Protein AF-A0A9W5XMT9-F1 (afdb_monomer_lite)

Sequence (245 aa):
MTTAVAGFADLIAHALSAGRTARIPVTGSSMWPAIDPGSVVTVEPAAWPQIRPGDVVAYRHQDTVIVHRVIERRDDHLITAGDNKPLFDPPVAAAALLGRVTGVPDPVAPPASTSAAAAEATVWVVGDRAAVAPPGVRLRQIAPAELAAALRSVTGTIAGVSAAAVRPLTALRSAPPGPLTVVIGIRFGRSGASRTGYDPGGLPVLPPDAVHLHVRAGDPLSDVGPDDAVRAVAETLGHSEGTVR

Foldseek 3Di:
DDDPDQAPLNVLLVQQVVQHKDKAAAQDCLQPPQDDHRDIWIFGRDQPVRDDQQWWFWFDQPRDTDTFGFHDDDPFFTWTGHLNDQFIFATHGNVRTRGTTPDGDGRDDDPPQPDPAADAEEEEEEDDDDADAQPPHHYDYDYLVCVLVVLVVDDAFEEEEDLGGPAALLCVNNGDHDYYYYYYDAAEDDDDDPSRPQDPDDRDYDHPVSGPHYHYDDHRSDDDDRNVVNVVNCVSNVVDPDDDD

pLDDT: mean 84.13, std 16.64, range [31.11, 98.38]

Structure (mmCIF, N/CA/C/O backbone):
data_AF-A0A9W5XMT9-F1
#
_entry.id   AF-A0A9W5XMT9-F1
#
loop_
_atom_site.group_PDB
_atom_site.id
_atom_site.type_symbol
_atom_site.label_atom_id
_atom_site.label_alt_id
_atom_site.label_comp_id
_atom_site.label_asym_id
_atom_site.label_entity_id
_atom_site.label_seq_id
_atom_site.pdbx_PDB_ins_code
_atom_site.Cartn_x
_atom_site.Cartn_y
_atom_site.Cartn_z
_atom_site.occupancy
_atom_site.B_iso_or_equiv
_atom_site.auth_seq_id
_atom_site.auth_comp_id
_atom_site.auth_asym_id
_atom_site.auth_atom_id
_atom_site.pdbx_PDB_model_num
ATOM 1 N N . MET A 1 1 ? -10.502 -30.158 27.258 1.00 40.31 1 MET A N 1
ATOM 2 C CA . MET A 1 1 ? -10.788 -28.935 26.481 1.00 40.31 1 MET A CA 1
ATOM 3 C C . MET A 1 1 ? -9.717 -27.921 26.825 1.00 40.31 1 MET A C 1
ATOM 5 O O . MET A 1 1 ? -9.675 -27.474 27.962 1.00 40.31 1 MET A O 1
ATOM 9 N N . THR A 1 2 ? -8.795 -27.653 25.906 1.00 37.12 2 THR A N 1
ATOM 10 C CA . THR A 1 2 ? -7.707 -26.690 26.116 1.00 37.12 2 THR A CA 1
ATOM 11 C C . THR A 1 2 ? -8.263 -25.299 25.849 1.00 37.12 2 THR A C 1
ATOM 13 O O . THR A 1 2 ? -8.566 -24.969 24.706 1.00 37.12 2 THR A O 1
ATOM 16 N N . THR A 1 3 ? -8.469 -24.503 26.893 1.00 44.69 3 THR A N 1
ATOM 17 C CA . THR A 1 3 ? -8.860 -23.100 26.748 1.00 44.69 3 THR A CA 1
ATOM 18 C C . THR A 1 3 ? -7.672 -22.357 26.144 1.00 44.69 3 THR A C 1
ATOM 20 O O . THR A 1 3 ? -6.634 -22.229 26.793 1.00 44.69 3 THR A O 1
ATOM 23 N N . ALA A 1 4 ? -7.777 -21.929 24.886 1.00 56.72 4 ALA A N 1
ATOM 24 C CA . ALA A 1 4 ? -6.775 -21.052 24.295 1.00 56.72 4 ALA A CA 1
ATOM 25 C C . ALA A 1 4 ? -6.711 -19.758 25.122 1.00 56.72 4 ALA A C 1
ATOM 27 O O . ALA A 1 4 ? -7.746 -19.172 25.446 1.00 56.72 4 ALA A O 1
ATOM 28 N N . VAL A 1 5 ? -5.505 -19.331 25.498 1.00 57.47 5 VAL A N 1
ATOM 29 C CA . VAL A 1 5 ? -5.307 -18.019 26.122 1.00 57.47 5 VAL A CA 1
ATOM 30 C C . VAL A 1 5 ? -5.629 -16.972 25.058 1.00 57.47 5 VAL A C 1
ATOM 32 O O . VAL A 1 5 ? -4.988 -16.959 24.010 1.00 57.47 5 VAL A O 1
ATOM 35 N N . ALA A 1 6 ? -6.642 -16.138 25.303 1.00 72.75 6 ALA A N 1
ATOM 36 C CA . ALA A 1 6 ? -7.057 -15.098 24.366 1.00 72.75 6 ALA A CA 1
ATOM 37 C C . ALA A 1 6 ? -5.895 -14.130 24.092 1.00 72.75 6 ALA A C 1
ATOM 39 O O . ALA A 1 6 ? -5.298 -13.584 25.025 1.00 72.75 6 ALA A O 1
ATOM 40 N N . GLY A 1 7 ? -5.567 -13.935 22.814 1.00 88.81 7 GLY A N 1
ATOM 41 C CA . GLY A 1 7 ? -4.514 -13.020 22.391 1.00 88.81 7 GLY A CA 1
ATOM 42 C C . GLY A 1 7 ? -4.961 -11.558 22.443 1.00 88.81 7 GLY A C 1
ATOM 43 O O . GLY A 1 7 ? -6.140 -11.244 22.613 1.00 88.81 7 GLY A O 1
ATOM 44 N N . PHE A 1 8 ? -4.019 -10.635 22.233 1.00 90.06 8 PHE A N 1
ATOM 45 C CA . PHE A 1 8 ? -4.316 -9.199 22.177 1.00 90.06 8 PHE A CA 1
ATOM 46 C C . PHE A 1 8 ? -5.432 -8.876 21.167 1.00 90.06 8 PHE A C 1
ATOM 48 O O . PHE A 1 8 ? -6.377 -8.166 21.500 1.00 90.06 8 PHE A O 1
ATOM 55 N N . ALA A 1 9 ? -5.375 -9.450 19.960 1.00 91.81 9 ALA A N 1
ATOM 56 C CA . ALA A 1 9 ? -6.404 -9.251 18.941 1.00 91.81 9 ALA A CA 1
ATOM 57 C C . ALA A 1 9 ? -7.794 -9.755 19.379 1.00 91.81 9 ALA A C 1
ATOM 59 O O . ALA A 1 9 ? -8.793 -9.102 19.080 1.00 91.81 9 ALA A O 1
ATOM 60 N N . ASP A 1 10 ? -7.867 -10.866 20.123 1.00 93.69 10 ASP A N 1
ATOM 61 C CA . ASP A 1 10 ? -9.134 -11.407 20.632 1.00 93.69 10 ASP A CA 1
ATOM 62 C C . ASP A 1 10 ? -9.751 -10.481 21.687 1.00 93.69 10 ASP A C 1
ATOM 64 O O . ASP A 1 10 ? -10.959 -10.245 21.675 1.00 93.69 10 ASP A O 1
ATOM 68 N N . LEU A 1 11 ? -8.923 -9.901 22.562 1.00 93.81 11 LEU A N 1
ATOM 69 C CA . LEU A 1 11 ? -9.369 -8.924 23.556 1.00 93.81 11 LEU A CA 1
ATOM 70 C C . LEU A 1 11 ? -9.967 -7.677 22.891 1.00 93.81 11 LEU A C 1
ATOM 72 O O . LEU A 1 11 ? -11.043 -7.219 23.282 1.00 93.81 11 LEU A O 1
ATOM 76 N N . ILE A 1 12 ? -9.284 -7.143 21.875 1.00 95.31 12 ILE A N 1
ATOM 77 C CA . ILE A 1 12 ? -9.748 -5.976 21.116 1.00 95.31 12 ILE A CA 1
ATOM 78 C C . ILE A 1 12 ? -11.061 -6.289 20.393 1.00 95.31 12 ILE A C 1
ATOM 80 O O . ILE A 1 12 ? -12.024 -5.531 20.519 1.00 95.31 12 ILE A O 1
ATOM 84 N N . ALA A 1 13 ? -11.128 -7.425 19.695 1.00 94.62 13 ALA A N 1
ATOM 85 C CA . ALA A 1 13 ? -12.339 -7.864 19.009 1.00 94.62 13 ALA A CA 1
ATOM 86 C C . ALA A 1 13 ? -13.517 -8.020 19.982 1.00 94.62 13 ALA A C 1
ATOM 88 O O . ALA A 1 13 ? -14.611 -7.522 19.719 1.00 94.62 13 ALA A O 1
ATOM 89 N N . HIS A 1 14 ? -13.288 -8.639 21.144 1.00 94.88 14 HIS A N 1
ATOM 90 C CA . HIS A 1 14 ? -14.320 -8.804 22.161 1.00 94.88 14 HIS A CA 1
ATOM 91 C C . HIS A 1 14 ? -14.819 -7.455 22.700 1.00 94.88 14 HIS A C 1
ATOM 93 O O . HIS A 1 14 ? -16.027 -7.249 22.811 1.00 94.88 14 HIS A O 1
ATOM 99 N N . ALA A 1 15 ? -13.919 -6.514 23.006 1.00 95.50 15 ALA A N 1
ATOM 100 C CA . ALA A 1 15 ? -14.301 -5.182 23.471 1.00 95.50 15 ALA A CA 1
ATOM 101 C C . ALA A 1 15 ? -15.187 -4.446 22.452 1.00 95.50 15 ALA A C 1
ATOM 103 O O . ALA A 1 15 ? -16.269 -3.983 22.817 1.00 95.50 15 ALA A O 1
ATOM 104 N N . LEU A 1 16 ? -14.766 -4.413 21.186 1.00 96.62 16 LEU A N 1
ATOM 105 C CA . LEU A 1 16 ? -15.470 -3.704 20.116 1.00 96.62 16 LEU A CA 1
ATOM 106 C C . LEU A 1 16 ? -16.810 -4.366 19.767 1.00 96.62 16 LEU A C 1
ATOM 108 O O . LEU A 1 16 ? -17.814 -3.671 19.619 1.00 96.62 16 LEU A O 1
ATOM 112 N N . SER A 1 17 ? -16.871 -5.703 19.738 1.00 94.69 17 SER A N 1
ATOM 113 C CA . SER A 1 17 ? -18.128 -6.439 19.505 1.00 94.69 17 SER A CA 1
ATOM 114 C C . SER A 1 17 ? -19.188 -6.187 20.584 1.00 94.69 17 SER A C 1
ATOM 116 O O . SER A 1 17 ? -20.382 -6.257 20.312 1.00 94.69 17 SER A O 1
ATOM 118 N N . ALA A 1 18 ? -18.760 -5.838 21.799 1.00 95.62 18 ALA A N 1
ATOM 119 C CA . ALA A 1 18 ? -19.638 -5.480 22.905 1.00 95.62 18 ALA A CA 1
ATOM 120 C C . ALA A 1 18 ? -19.985 -3.979 22.947 1.00 95.62 18 ALA A C 1
ATOM 122 O O . ALA A 1 18 ? -20.457 -3.489 23.974 1.00 95.62 18 ALA A O 1
ATOM 123 N N . GLY A 1 19 ? -19.712 -3.232 21.872 1.00 95.31 19 GLY A N 1
ATOM 124 C CA . GLY A 1 19 ? -20.032 -1.808 21.772 1.00 95.31 19 GLY A CA 1
ATOM 125 C C . GLY A 1 19 ? -19.087 -0.888 22.551 1.00 95.31 19 GLY A C 1
ATOM 126 O O . GLY A 1 19 ? -19.405 0.284 22.737 1.00 95.31 19 GLY A O 1
ATOM 127 N N . ARG A 1 20 ? -17.940 -1.391 23.031 1.00 97.12 20 ARG A N 1
ATOM 128 C CA . ARG A 1 20 ? -16.967 -0.596 23.795 1.00 97.12 20 ARG A CA 1
ATOM 129 C C . ARG A 1 20 ? -15.859 -0.068 22.895 1.00 97.12 20 ARG A C 1
ATOM 131 O O . ARG A 1 20 ? -15.455 -0.725 21.944 1.00 97.12 20 ARG A O 1
ATOM 138 N N . THR A 1 21 ? -15.311 1.082 23.260 1.00 97.00 21 THR A N 1
ATOM 139 C CA . THR A 1 21 ? -14.114 1.654 22.639 1.00 97.00 21 THR A CA 1
ATOM 140 C C . THR A 1 21 ? -12.851 0.926 23.107 1.00 97.00 21 THR A C 1
ATOM 142 O O . THR A 1 21 ? -12.735 0.559 24.279 1.00 97.00 21 THR A O 1
ATOM 145 N N . ALA A 1 22 ? -11.879 0.758 22.211 1.00 97.19 22 ALA A N 1
ATOM 146 C CA . ALA A 1 22 ? -10.571 0.187 22.520 1.00 97.19 22 ALA A CA 1
ATOM 147 C C . ALA A 1 22 ? -9.444 1.211 22.318 1.00 97.19 22 ALA A C 1
ATOM 149 O O . ALA A 1 22 ? -9.492 2.030 21.404 1.00 97.19 22 ALA A O 1
ATOM 150 N N . ARG A 1 23 ? -8.405 1.148 23.158 1.00 96.88 23 ARG A N 1
ATOM 151 C CA . ARG A 1 23 ? -7.173 1.937 23.007 1.00 96.88 23 ARG A CA 1
ATOM 152 C C . ARG A 1 23 ? -6.033 1.008 22.622 1.00 96.88 23 ARG A C 1
ATOM 154 O O . ARG A 1 23 ? -5.744 0.069 23.360 1.00 96.88 23 ARG A O 1
ATOM 161 N N . ILE A 1 24 ? -5.407 1.258 21.476 1.00 95.44 24 ILE A N 1
ATOM 162 C CA . ILE A 1 24 ? -4.417 0.352 20.882 1.00 95.44 24 ILE A CA 1
ATOM 163 C C . ILE A 1 24 ? -3.074 1.079 20.758 1.00 95.44 24 ILE A C 1
ATOM 165 O O . ILE A 1 24 ? -3.032 2.141 20.134 1.00 95.44 24 ILE A O 1
ATOM 169 N N . PRO A 1 25 ? -1.979 0.547 21.334 1.00 95.06 25 PRO A N 1
ATOM 170 C CA . PRO A 1 25 ? -0.649 1.102 21.123 1.00 95.06 25 PRO A CA 1
ATOM 171 C C . PRO A 1 25 ? -0.172 0.823 19.694 1.00 95.06 25 PRO A C 1
ATOM 173 O O . PRO A 1 25 ? -0.265 -0.301 19.197 1.00 95.06 25 PRO A O 1
ATOM 176 N N . VAL A 1 26 ? 0.369 1.846 19.042 1.00 94.69 26 VAL A N 1
ATOM 177 C CA . VAL A 1 26 ? 0.915 1.763 17.687 1.00 94.69 26 VAL A CA 1
ATOM 178 C C . VAL A 1 26 ? 2.397 1.422 17.766 1.00 94.69 26 VAL A C 1
ATOM 180 O O . VAL A 1 26 ? 3.192 2.175 18.321 1.00 94.69 26 VAL A O 1
ATOM 183 N N . THR A 1 27 ? 2.786 0.287 17.191 1.00 91.06 27 THR A N 1
ATOM 184 C CA . THR A 1 27 ? 4.174 -0.208 17.238 1.00 91.06 27 THR A CA 1
ATOM 185 C C . THR A 1 27 ? 4.956 0.027 15.945 1.00 91.06 27 THR A C 1
ATOM 187 O O . THR A 1 27 ? 6.181 -0.068 15.944 1.00 91.06 27 THR A O 1
ATOM 190 N N . GLY A 1 28 ? 4.270 0.327 14.840 1.00 90.50 28 GLY A N 1
ATOM 191 C CA . GLY A 1 28 ? 4.869 0.509 13.518 1.00 90.50 28 GLY A CA 1
ATOM 192 C C . GLY A 1 28 ? 4.800 1.946 13.005 1.00 90.50 28 GLY A C 1
ATOM 193 O O . GLY A 1 28 ? 4.128 2.800 13.571 1.00 90.50 28 GLY A O 1
ATOM 194 N N . SER A 1 29 ? 5.467 2.188 11.877 1.00 93.19 29 SER A N 1
ATOM 195 C CA . SER A 1 29 ? 5.466 3.467 11.150 1.00 93.19 29 SER A CA 1
ATOM 196 C C . SER A 1 29 ? 4.653 3.430 9.854 1.00 93.19 29 SER A C 1
ATOM 198 O O . SER A 1 29 ? 4.829 4.282 8.985 1.00 93.19 29 SER A O 1
ATOM 200 N N . SER A 1 30 ? 3.781 2.431 9.684 1.00 93.00 30 SER A N 1
ATOM 201 C CA . SER A 1 30 ? 3.009 2.258 8.448 1.00 93.00 30 SER A CA 1
ATOM 202 C C . SER A 1 30 ? 1.990 3.366 8.213 1.00 93.00 30 SER A C 1
ATOM 204 O O . SER A 1 30 ? 1.714 3.665 7.061 1.00 93.00 30 SER A O 1
ATOM 206 N N . MET A 1 31 ? 1.467 3.973 9.278 1.00 94.94 31 MET A N 1
ATOM 207 C CA . MET A 1 31 ? 0.528 5.097 9.219 1.00 94.94 31 MET A CA 1
ATOM 208 C C . MET A 1 31 ? 1.197 6.463 9.385 1.00 94.94 31 MET A C 1
ATOM 210 O O . MET A 1 31 ? 0.507 7.475 9.437 1.00 94.94 31 MET A O 1
ATOM 214 N N . TRP A 1 32 ? 2.526 6.522 9.462 1.00 92.81 32 TRP A N 1
ATOM 215 C CA . TRP A 1 32 ? 3.226 7.804 9.457 1.00 92.81 32 TRP A CA 1
ATOM 216 C C . TRP A 1 32 ? 3.024 8.496 8.089 1.00 92.81 32 TRP A C 1
ATOM 218 O O . TRP A 1 32 ? 3.058 7.809 7.071 1.00 92.81 32 TRP A O 1
ATOM 228 N N . PRO A 1 33 ? 2.813 9.822 8.004 1.00 92.19 33 PRO A N 1
ATOM 229 C CA . PRO A 1 33 ? 2.832 10.815 9.080 1.00 92.19 33 PRO A CA 1
ATOM 230 C C . PRO A 1 33 ? 1.486 11.034 9.791 1.00 92.19 33 PRO A C 1
ATOM 232 O O . PRO A 1 33 ? 1.426 11.847 10.703 1.00 92.19 33 PRO A O 1
ATOM 235 N N . ALA A 1 34 ? 0.403 10.359 9.396 1.00 93.69 34 ALA A N 1
ATOM 236 C CA . ALA A 1 34 ? -0.915 10.588 9.997 1.00 93.69 34 ALA A CA 1
ATOM 237 C C . ALA A 1 34 ? -1.027 10.070 11.440 1.00 93.69 34 ALA A C 1
ATOM 239 O O . ALA A 1 34 ? -1.825 10.588 12.219 1.00 93.69 34 ALA A O 1
ATOM 240 N N . ILE A 1 35 ? -0.251 9.040 11.791 1.00 94.88 35 ILE A N 1
ATOM 241 C CA . ILE A 1 35 ? -0.183 8.465 13.137 1.00 94.88 35 ILE A CA 1
ATOM 242 C C . ILE A 1 35 ? 1.281 8.219 13.504 1.00 94.88 35 ILE A C 1
ATOM 244 O O . ILE A 1 35 ? 1.996 7.496 12.802 1.00 94.88 35 ILE A O 1
ATOM 248 N N . A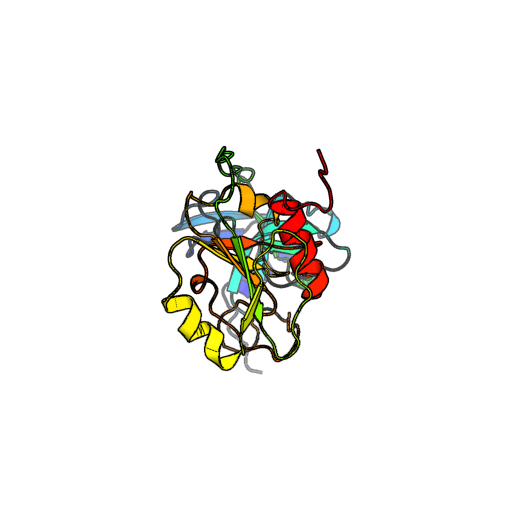SP A 1 36 ? 1.709 8.785 14.631 1.00 94.50 36 ASP A N 1
ATOM 249 C CA . ASP A 1 36 ? 3.082 8.655 15.110 1.00 94.50 36 ASP A CA 1
ATOM 250 C C . ASP A 1 36 ? 3.367 7.262 15.700 1.00 94.50 36 ASP A C 1
ATOM 252 O O . ASP A 1 36 ? 2.553 6.733 16.472 1.00 94.50 36 ASP A O 1
ATOM 256 N N . PRO A 1 37 ? 4.536 6.661 15.408 1.00 94.31 37 PRO A N 1
ATOM 257 C CA . PRO A 1 37 ? 4.996 5.460 16.099 1.00 94.31 37 PRO A CA 1
ATOM 258 C C . PRO A 1 37 ? 5.062 5.672 17.619 1.00 94.31 37 PRO A C 1
ATOM 260 O O . PRO A 1 37 ? 5.555 6.694 18.088 1.00 94.31 37 PRO A O 1
ATOM 263 N N . GLY A 1 38 ? 4.592 4.698 18.401 1.00 93.94 38 GLY A N 1
ATOM 264 C CA . GLY A 1 38 ? 4.553 4.776 19.866 1.00 93.94 38 GLY A CA 1
ATOM 265 C C . GLY A 1 38 ? 3.339 5.517 20.438 1.00 93.94 38 GLY A C 1
ATOM 266 O O . GLY A 1 38 ? 3.156 5.527 21.656 1.00 93.94 38 GLY A O 1
ATOM 267 N N . SER A 1 39 ? 2.488 6.102 19.591 1.00 95.50 39 SER A N 1
ATOM 268 C CA . SER A 1 39 ? 1.219 6.698 20.019 1.00 95.50 39 SER A CA 1
ATOM 269 C C . SER A 1 39 ? 0.175 5.637 20.401 1.00 95.50 39 SER A C 1
ATOM 271 O O . SER A 1 39 ? 0.365 4.431 20.221 1.00 95.50 39 SER A O 1
ATOM 273 N N . VAL A 1 40 ? -0.955 6.090 20.948 1.00 97.25 40 VAL A N 1
ATOM 274 C CA . VAL A 1 40 ? -2.117 5.246 21.248 1.00 97.25 40 VAL A CA 1
ATOM 275 C C . VAL A 1 40 ? -3.307 5.767 20.464 1.00 97.25 40 VAL A C 1
ATOM 277 O O . VAL A 1 40 ? -3.694 6.923 20.626 1.00 97.25 40 VAL A O 1
ATOM 280 N N . VAL A 1 41 ? -3.915 4.899 19.662 1.00 97.75 41 VAL A N 1
ATOM 281 C CA . VAL A 1 41 ? -5.106 5.230 18.879 1.00 97.75 41 VAL A CA 1
ATOM 282 C C . VAL A 1 41 ? -6.374 4.765 19.583 1.00 97.75 41 VAL A C 1
ATOM 284 O O . VAL A 1 41 ? -6.363 3.775 20.320 1.00 97.75 41 VAL A O 1
ATOM 287 N N . THR A 1 42 ? -7.471 5.476 19.341 1.00 98.31 42 THR A N 1
ATOM 288 C CA . THR A 1 42 ? -8.802 5.129 19.849 1.00 98.31 42 THR A CA 1
ATOM 289 C C . THR A 1 42 ? -9.609 4.491 18.728 1.00 98.31 42 THR A C 1
ATOM 291 O O . THR A 1 42 ? -9.745 5.078 17.658 1.00 98.31 42 THR A O 1
ATOM 294 N N . VAL A 1 43 ? -10.129 3.290 18.970 1.00 98.38 43 VAL A N 1
ATOM 295 C CA . VAL A 1 43 ? -10.942 2.528 18.020 1.00 98.38 43 VAL A CA 1
ATOM 296 C C . VAL A 1 43 ? -12.361 2.425 18.548 1.00 98.38 43 VAL A C 1
ATOM 298 O O . VAL A 1 43 ? -12.579 1.944 19.661 1.00 98.38 43 VAL A O 1
ATOM 301 N N . GLU A 1 44 ? -13.318 2.850 17.738 1.00 97.94 44 GLU A N 1
ATOM 302 C CA . GLU A 1 44 ? -14.744 2.754 18.022 1.00 97.94 44 GLU A CA 1
ATOM 303 C C . GLU A 1 44 ? -15.391 1.649 17.177 1.00 97.94 44 GLU A C 1
ATOM 305 O O . GLU A 1 44 ? -14.994 1.442 16.022 1.00 97.94 44 GLU A O 1
ATOM 310 N N . PRO A 1 45 ? -16.401 0.940 17.714 1.00 97.00 45 PRO A N 1
ATOM 311 C CA . PRO A 1 45 ? -17.217 0.036 16.918 1.00 97.00 45 PRO A CA 1
ATOM 312 C C . PRO A 1 45 ? -17.838 0.787 15.736 1.00 97.00 45 PRO A C 1
ATOM 314 O O . PRO A 1 45 ? -18.398 1.870 15.900 1.00 97.00 45 PRO A O 1
ATOM 317 N N . ALA A 1 46 ? -17.760 0.206 14.543 1.00 95.31 46 ALA A N 1
ATOM 318 C CA . ALA A 1 46 ? -18.334 0.786 13.336 1.00 95.31 46 ALA A CA 1
ATOM 319 C C . ALA A 1 46 ? -19.005 -0.309 12.511 1.00 95.31 46 ALA A C 1
ATOM 321 O O . ALA A 1 46 ? -18.415 -1.362 12.264 1.00 95.31 46 ALA A O 1
ATOM 322 N N . ALA A 1 47 ? -20.242 -0.067 12.078 1.00 93.31 47 ALA A N 1
ATOM 323 C CA . ALA A 1 47 ? -20.937 -1.015 11.223 1.00 93.31 47 ALA A CA 1
ATOM 324 C C . ALA A 1 47 ? -20.318 -1.005 9.822 1.00 93.31 47 ALA A C 1
ATOM 326 O O . ALA A 1 47 ? -19.972 0.059 9.301 1.00 93.31 47 ALA A O 1
ATOM 327 N N . TRP A 1 48 ? -20.257 -2.174 9.172 1.00 94.88 48 TRP A N 1
ATOM 328 C CA . TRP A 1 48 ? -19.708 -2.300 7.819 1.00 94.88 48 TRP A CA 1
ATOM 329 C C . TRP A 1 48 ? -20.223 -1.215 6.867 1.00 94.88 48 TRP A C 1
ATOM 331 O O . TRP A 1 48 ? -19.382 -0.551 6.276 1.00 94.88 48 TRP A O 1
ATOM 341 N N . PRO A 1 49 ? -21.537 -0.924 6.746 1.00 95.00 49 PRO A N 1
ATOM 342 C CA . PRO A 1 49 ? -22.043 0.066 5.792 1.00 95.00 49 PRO A CA 1
ATOM 343 C C . PRO A 1 49 ? -21.634 1.511 6.077 1.00 95.00 49 PRO A C 1
ATOM 345 O O . PRO A 1 49 ? -21.852 2.359 5.216 1.00 95.00 49 PRO A O 1
ATOM 348 N N . GLN A 1 50 ? -21.087 1.811 7.258 1.00 94.56 50 GLN A N 1
ATOM 349 C CA . GLN A 1 50 ? -20.669 3.156 7.657 1.00 94.56 50 GLN A CA 1
ATOM 350 C C . GLN A 1 50 ? -19.229 3.472 7.249 1.00 94.56 50 GLN A C 1
ATOM 352 O O . GLN A 1 50 ? -18.886 4.646 7.186 1.00 94.56 50 GLN A O 1
ATOM 357 N N . ILE A 1 51 ? -18.414 2.457 6.942 1.00 96.88 51 ILE A N 1
ATOM 358 C CA . ILE A 1 51 ? -17.024 2.654 6.521 1.00 96.88 51 ILE A CA 1
ATOM 359 C C . ILE A 1 51 ? -16.966 3.293 5.129 1.00 96.88 51 ILE A C 1
ATOM 361 O O . ILE A 1 51 ? -17.665 2.858 4.198 1.00 96.88 51 ILE A O 1
ATOM 365 N N . ARG A 1 52 ? -16.120 4.313 4.982 1.00 95.69 52 ARG A N 1
ATOM 366 C CA . ARG A 1 52 ? -15.921 5.099 3.759 1.00 95.69 52 ARG A CA 1
ATOM 367 C C . ARG A 1 52 ? -14.442 5.154 3.361 1.00 95.69 52 ARG A C 1
ATOM 369 O O . ARG A 1 52 ? -13.579 5.060 4.231 1.00 95.69 52 ARG A O 1
ATOM 376 N N . PRO A 1 53 ? -14.132 5.336 2.063 1.00 95.56 53 PRO A N 1
ATOM 377 C CA . PRO A 1 53 ? -12.798 5.761 1.646 1.00 95.56 53 PRO A CA 1
ATOM 378 C C . PRO A 1 53 ? -12.333 6.983 2.451 1.00 95.56 53 PRO A C 1
ATOM 380 O O . PRO A 1 53 ? -13.124 7.890 2.701 1.00 95.56 53 PRO A O 1
ATOM 383 N N . GLY A 1 54 ? -11.070 6.981 2.872 1.00 94.94 54 GLY A N 1
ATOM 384 C CA . GLY A 1 54 ? -10.479 7.986 3.758 1.00 94.94 54 GLY A CA 1
ATOM 385 C C . GLY A 1 54 ? -10.485 7.604 5.241 1.00 94.94 54 GLY A C 1
ATOM 386 O O . GLY A 1 54 ? -9.552 7.994 5.948 1.00 94.94 54 GLY A O 1
ATOM 387 N N . ASP A 1 55 ? -11.449 6.790 5.699 1.00 97.00 55 ASP A N 1
ATOM 388 C CA . ASP A 1 55 ? -11.484 6.298 7.083 1.00 97.00 55 ASP A CA 1
ATOM 389 C C . ASP A 1 55 ? -10.210 5.509 7.407 1.00 97.00 55 ASP A C 1
ATOM 391 O O . ASP A 1 55 ? -9.685 4.768 6.575 1.00 97.00 55 ASP A O 1
ATOM 395 N N . VAL A 1 56 ? -9.748 5.594 8.652 1.00 98.06 56 VAL A N 1
ATOM 396 C CA . VAL A 1 56 ? -8.733 4.676 9.178 1.00 98.06 56 VAL A CA 1
ATOM 397 C C . VAL A 1 56 ? -9.432 3.597 9.981 1.00 98.06 56 VAL A C 1
ATOM 399 O O . VAL A 1 56 ? -10.224 3.893 10.872 1.00 98.06 56 VAL A O 1
ATOM 402 N N . VAL A 1 57 ? -9.163 2.335 9.666 1.00 98.19 57 VAL A N 1
ATOM 403 C CA . VAL A 1 57 ? -9.828 1.184 10.285 1.00 98.19 57 VAL A CA 1
ATOM 404 C C . VAL A 1 57 ? -8.826 0.296 10.998 1.00 98.19 57 VAL A C 1
ATOM 406 O O . VAL A 1 57 ? -7.689 0.141 10.556 1.00 98.19 57 VAL A O 1
ATOM 409 N N . ALA A 1 58 ? -9.270 -0.304 12.100 1.00 98.00 58 ALA A N 1
ATOM 410 C CA . ALA A 1 58 ? -8.584 -1.413 12.735 1.00 98.00 58 ALA A CA 1
ATOM 411 C C . ALA A 1 58 ? -9.203 -2.720 12.230 1.00 98.00 58 ALA A C 1
ATOM 413 O O . ALA A 1 58 ? -10.418 -2.913 12.330 1.00 98.00 58 ALA A O 1
ATOM 414 N N . TYR A 1 59 ? -8.383 -3.627 11.712 1.00 97.12 59 TYR A N 1
ATOM 415 C CA . TYR A 1 59 ? -8.821 -4.950 11.281 1.00 97.12 59 TYR A CA 1
ATOM 416 C C . TYR A 1 59 ? -7.879 -6.041 11.781 1.00 97.12 59 TYR A C 1
ATOM 418 O O . TYR A 1 59 ? -6.698 -5.813 12.053 1.00 97.12 59 TYR A O 1
ATOM 426 N N . ARG A 1 60 ? -8.420 -7.248 11.931 1.00 94.38 60 ARG A N 1
ATOM 427 C CA . ARG A 1 60 ? -7.662 -8.426 12.333 1.00 94.38 60 ARG A CA 1
ATOM 428 C C . ARG A 1 60 ? -6.950 -9.023 11.130 1.00 94.38 60 ARG A C 1
ATOM 430 O O . ARG A 1 60 ? -7.567 -9.342 10.118 1.00 94.38 60 ARG A O 1
ATOM 437 N N . HIS A 1 61 ? -5.658 -9.265 11.291 1.00 90.06 61 HIS A N 1
ATOM 438 C CA . HIS A 1 61 ? -4.863 -10.077 10.385 1.00 90.06 61 HIS A CA 1
ATOM 439 C C . HIS A 1 61 ? -4.117 -11.128 11.202 1.00 90.06 61 HIS A C 1
ATOM 441 O O . HIS A 1 61 ? -3.174 -10.809 11.929 1.00 90.06 61 HIS A O 1
ATOM 447 N N . GLN A 1 62 ? -4.571 -12.383 11.124 1.00 87.06 62 GLN A N 1
ATOM 448 C CA . GLN A 1 62 ? -4.092 -13.465 11.996 1.00 87.06 62 GLN A CA 1
ATOM 449 C C . GLN A 1 62 ? -4.219 -13.053 13.482 1.00 87.06 62 GLN A C 1
ATOM 451 O O . GLN A 1 62 ? -5.312 -12.683 13.916 1.00 87.06 62 GLN A O 1
ATOM 456 N N . ASP A 1 63 ? -3.126 -13.061 14.246 1.00 86.81 63 ASP A N 1
ATOM 457 C CA . ASP A 1 63 ? -3.098 -12.668 15.665 1.00 86.81 63 ASP A CA 1
ATOM 458 C C . ASP A 1 63 ? -2.731 -11.193 15.885 1.00 86.81 63 ASP A C 1
ATOM 460 O O . ASP A 1 63 ? -2.521 -10.749 17.015 1.00 86.81 63 ASP A O 1
ATOM 464 N N . THR A 1 64 ? -2.652 -10.414 14.804 1.00 90.56 64 THR A N 1
ATOM 465 C CA . THR A 1 64 ? -2.282 -8.997 14.838 1.00 90.56 64 THR A CA 1
ATOM 466 C C . THR A 1 64 ? -3.468 -8.098 14.510 1.00 90.56 64 THR A C 1
ATOM 468 O O . THR A 1 64 ? -4.356 -8.462 13.737 1.00 90.56 64 THR A O 1
ATOM 471 N N . VAL A 1 65 ? -3.474 -6.905 15.103 1.00 95.25 65 VAL A N 1
ATOM 472 C CA . VAL A 1 65 ? -4.385 -5.823 14.722 1.00 95.25 65 VAL A CA 1
ATOM 473 C C . VAL A 1 65 ? -3.625 -4.858 13.827 1.00 95.25 65 VAL A C 1
ATOM 475 O O . VAL A 1 65 ? -2.592 -4.323 14.229 1.00 95.25 65 VAL A O 1
ATOM 478 N N . ILE A 1 66 ? -4.140 -4.645 12.621 1.00 96.88 66 ILE A N 1
ATOM 479 C CA . ILE A 1 66 ? -3.597 -3.698 11.653 1.00 96.88 66 ILE A CA 1
ATOM 480 C C . ILE A 1 66 ? -4.480 -2.458 11.646 1.00 96.88 66 ILE A C 1
ATOM 482 O O . ILE A 1 66 ? -5.704 -2.566 11.659 1.00 96.88 66 ILE A O 1
ATOM 486 N N . VAL A 1 67 ? -3.851 -1.286 11.637 1.00 97.56 67 VAL A N 1
ATOM 487 C CA . VAL A 1 67 ? -4.520 0.013 11.551 1.00 97.56 67 VAL A CA 1
ATOM 488 C C . VAL A 1 67 ? -4.069 0.670 10.266 1.00 97.56 67 VAL A C 1
ATOM 490 O O . VAL A 1 67 ? -2.925 1.106 10.218 1.00 97.56 67 VAL A O 1
ATOM 493 N N . HIS A 1 68 ? -4.930 0.728 9.253 1.00 97.56 68 HIS A N 1
ATOM 494 C CA . HIS A 1 68 ? -4.614 1.305 7.945 1.00 97.56 68 HIS A CA 1
ATOM 495 C C . HIS A 1 68 ? -5.798 2.084 7.367 1.00 97.56 68 HIS A C 1
ATOM 497 O O . HIS A 1 68 ? -6.938 1.953 7.822 1.00 97.56 68 HIS A O 1
ATOM 503 N N . ARG A 1 69 ? -5.518 2.926 6.371 1.00 97.25 69 ARG A N 1
ATOM 504 C CA . ARG A 1 69 ? -6.514 3.770 5.718 1.00 97.25 69 ARG A CA 1
ATOM 505 C C . ARG A 1 69 ? -7.260 3.006 4.639 1.00 97.25 69 ARG A C 1
ATOM 507 O O . ARG A 1 69 ? -6.653 2.277 3.861 1.00 97.25 69 ARG A O 1
ATOM 514 N N . VAL A 1 70 ? -8.569 3.208 4.570 1.00 97.19 70 VAL A N 1
ATOM 515 C CA . VAL A 1 70 ? -9.428 2.722 3.492 1.00 97.19 70 VAL A CA 1
ATOM 516 C C . VAL A 1 70 ? -9.184 3.571 2.255 1.00 97.19 70 VAL A C 1
ATOM 518 O O . VAL A 1 70 ? -9.428 4.775 2.255 1.00 97.19 70 VAL A O 1
ATOM 521 N N . ILE A 1 71 ? -8.714 2.932 1.194 1.00 95.12 71 ILE A N 1
ATOM 522 C CA . ILE A 1 71 ? -8.499 3.558 -0.111 1.00 95.12 71 ILE A CA 1
ATOM 523 C C . ILE A 1 71 ? -9.746 3.396 -0.971 1.00 95.12 71 ILE A C 1
ATOM 525 O O . ILE A 1 71 ? -10.203 4.346 -1.597 1.00 95.12 71 ILE A O 1
ATOM 529 N N . GLU A 1 72 ? -10.322 2.197 -0.959 1.00 94.75 72 GLU A N 1
ATOM 530 C CA . GLU A 1 72 ? -11.524 1.869 -1.711 1.00 94.75 72 GLU A CA 1
ATOM 531 C C . GLU A 1 72 ? -12.405 0.933 -0.886 1.00 94.75 72 GLU A C 1
ATOM 533 O O . GLU A 1 72 ? -11.923 0.098 -0.116 1.00 94.75 72 GLU A O 1
ATOM 538 N N . ARG A 1 73 ? -13.716 1.077 -1.059 1.00 94.56 73 ARG A N 1
ATOM 539 C CA . ARG A 1 73 ? -14.715 0.164 -0.519 1.00 94.56 73 ARG A CA 1
ATOM 540 C C . ARG A 1 73 ? -15.377 -0.554 -1.687 1.00 94.56 73 ARG A C 1
ATOM 542 O O . ARG A 1 73 ? -16.000 0.102 -2.517 1.00 94.56 73 ARG A O 1
ATOM 549 N N . ARG A 1 74 ? -15.305 -1.880 -1.683 1.00 92.88 74 ARG A N 1
ATOM 550 C CA . ARG A 1 74 ? -16.113 -2.756 -2.534 1.00 92.88 74 ARG A CA 1
ATOM 551 C C . ARG A 1 74 ? -17.226 -3.390 -1.702 1.00 92.88 74 ARG A C 1
ATOM 553 O O . ARG A 1 74 ? -17.301 -3.180 -0.488 1.00 92.88 74 ARG A O 1
ATOM 560 N N . ASP A 1 75 ? -18.127 -4.117 -2.351 1.00 89.19 75 ASP A N 1
ATOM 561 C CA . ASP A 1 75 ? -19.311 -4.670 -1.685 1.00 89.19 75 ASP A CA 1
ATOM 562 C C . ASP A 1 75 ? -18.943 -5.643 -0.552 1.00 89.19 75 ASP A C 1
ATOM 564 O O . ASP A 1 75 ? -19.508 -5.579 0.546 1.00 89.19 75 ASP A O 1
ATOM 568 N N . ASP A 1 76 ? -17.948 -6.496 -0.797 1.00 89.44 76 ASP A N 1
ATOM 569 C CA . ASP A 1 76 ? -17.536 -7.607 0.063 1.00 89.44 76 ASP A CA 1
ATOM 570 C C . ASP A 1 76 ? -16.218 -7.366 0.823 1.00 89.44 76 ASP A C 1
ATOM 572 O O . ASP A 1 76 ? -15.953 -8.038 1.826 1.00 89.44 76 ASP A O 1
ATOM 576 N N . HIS A 1 77 ? -15.407 -6.391 0.400 1.00 95.06 77 HIS A N 1
ATOM 577 C CA . HIS A 1 77 ? -14.124 -6.085 1.034 1.00 95.06 77 HIS A CA 1
ATOM 578 C C . HIS A 1 77 ? -13.719 -4.606 0.961 1.00 95.06 77 HIS A C 1
ATOM 580 O O . HIS A 1 77 ? -14.215 -3.822 0.151 1.00 95.06 77 HIS A O 1
ATOM 586 N N . LEU A 1 78 ? -12.768 -4.229 1.815 1.00 97.19 78 LEU A N 1
ATOM 587 C CA . LEU A 1 78 ? -12.044 -2.963 1.734 1.00 97.19 78 LEU A CA 1
ATOM 588 C C . LEU A 1 78 ? -10.689 -3.187 1.074 1.00 97.19 78 LEU A C 1
ATOM 590 O O . LEU A 1 78 ? -10.045 -4.217 1.278 1.00 97.19 78 LEU A O 1
ATOM 594 N N . ILE A 1 79 ? -10.235 -2.172 0.353 1.00 95.94 79 ILE A N 1
ATOM 595 C CA . ILE A 1 79 ? -8.840 -2.027 -0.046 1.00 95.94 79 ILE A CA 1
ATOM 596 C C . ILE A 1 79 ? -8.230 -1.004 0.891 1.00 95.94 79 ILE A C 1
ATOM 598 O O . ILE A 1 79 ? -8.689 0.141 0.949 1.00 95.94 79 ILE A O 1
ATOM 602 N N . THR A 1 80 ? -7.213 -1.417 1.639 1.00 96.69 80 THR A N 1
ATOM 603 C CA . THR A 1 80 ? -6.547 -0.562 2.620 1.00 96.69 80 THR A CA 1
ATOM 604 C C . THR A 1 80 ? -5.068 -0.388 2.295 1.00 96.69 80 THR A C 1
ATOM 606 O O . THR A 1 80 ? -4.483 -1.169 1.547 1.00 96.69 80 THR A O 1
ATOM 609 N N . ALA A 1 81 ? -4.455 0.664 2.823 1.00 95.38 81 ALA A N 1
ATOM 610 C CA . ALA A 1 81 ? -3.007 0.825 2.847 1.00 95.38 81 ALA A CA 1
ATOM 611 C C . ALA A 1 81 ? -2.590 1.662 4.051 1.00 95.38 81 ALA A C 1
ATOM 613 O O . ALA A 1 81 ? -3.319 2.548 4.500 1.00 95.38 81 ALA A O 1
ATOM 614 N N . GLY A 1 82 ? -1.386 1.404 4.553 1.00 94.94 82 GLY A N 1
ATOM 615 C CA . GLY A 1 82 ? -0.721 2.363 5.422 1.00 94.94 82 GLY A CA 1
ATOM 616 C C . GLY A 1 82 ? -0.313 3.604 4.632 1.00 94.94 82 GLY A C 1
ATOM 617 O O . GLY A 1 82 ? 0.157 3.483 3.501 1.00 94.94 82 GLY A O 1
ATOM 618 N N . ASP A 1 83 ? -0.427 4.784 5.237 1.00 93.19 83 ASP A N 1
ATOM 619 C CA . ASP A 1 83 ? -0.046 6.056 4.604 1.00 93.19 83 ASP A CA 1
ATOM 620 C C . ASP A 1 83 ? 1.443 6.095 4.178 1.00 93.19 83 ASP A C 1
ATOM 622 O O . ASP A 1 83 ? 1.807 6.790 3.230 1.00 93.19 83 ASP A O 1
ATOM 626 N N . ASN A 1 84 ? 2.295 5.275 4.809 1.00 90.56 84 ASN A N 1
ATOM 627 C CA . ASN A 1 84 ? 3.709 5.072 4.472 1.00 90.56 84 ASN A CA 1
ATOM 628 C C . ASN A 1 84 ? 3.985 3.760 3.710 1.00 90.56 84 ASN A C 1
ATOM 630 O O . ASN A 1 84 ? 5.089 3.205 3.784 1.00 90.56 84 ASN A O 1
ATOM 634 N N . LYS A 1 85 ? 2.982 3.167 3.054 1.00 90.75 85 LYS A N 1
ATOM 635 C CA . LYS A 1 85 ? 3.146 1.918 2.299 1.00 90.75 85 LYS A CA 1
ATOM 636 C C . LYS A 1 85 ? 3.021 2.160 0.795 1.00 90.75 85 LYS A C 1
ATOM 638 O O . LYS A 1 85 ? 2.102 2.840 0.353 1.00 90.75 85 LYS A O 1
ATOM 643 N N . PRO A 1 86 ? 3.930 1.589 -0.021 1.00 90.25 86 PRO A N 1
ATOM 644 C CA . PRO A 1 86 ? 3.852 1.731 -1.473 1.00 90.25 86 PRO A CA 1
ATOM 645 C C . PRO A 1 86 ? 2.820 0.791 -2.104 1.00 90.25 86 PRO A C 1
ATOM 647 O O . PRO A 1 86 ? 2.419 1.011 -3.246 1.00 90.25 86 PRO A O 1
ATOM 650 N N . LEU A 1 87 ? 2.415 -0.253 -1.374 1.00 91.56 87 LEU A N 1
ATOM 651 C CA . LEU A 1 87 ? 1.505 -1.294 -1.829 1.00 91.56 87 LEU A CA 1
ATOM 652 C C . LEU A 1 87 ? 0.276 -1.362 -0.920 1.00 91.56 87 LEU A C 1
ATOM 654 O O . LEU A 1 87 ? 0.396 -1.170 0.292 1.00 91.56 87 LEU A O 1
ATOM 658 N N . PHE A 1 88 ? -0.871 -1.664 -1.520 1.00 92.88 88 PHE A N 1
ATOM 659 C CA . PHE A 1 88 ? -2.091 -2.027 -0.830 1.00 92.88 88 PHE A CA 1
ATOM 660 C C . PHE A 1 88 ? -1.894 -3.259 0.034 1.00 92.88 88 PHE A C 1
ATOM 662 O O . PHE A 1 88 ? -1.094 -4.158 -0.246 1.00 92.88 88 PHE A O 1
ATOM 669 N N . ASP A 1 89 ? -2.698 -3.278 1.078 1.00 91.94 89 ASP A N 1
ATOM 670 C CA . ASP A 1 89 ? -2.963 -4.445 1.874 1.00 91.94 89 ASP A CA 1
ATOM 671 C C . ASP A 1 89 ? -3.769 -5.485 1.081 1.00 91.94 89 ASP A C 1
ATOM 673 O O . ASP A 1 89 ? -4.344 -5.203 0.024 1.00 91.94 89 ASP A O 1
ATOM 677 N N . PRO A 1 90 ? -3.865 -6.701 1.629 1.00 87.94 90 PRO A N 1
ATOM 678 C CA . PRO A 1 90 ? -4.848 -7.694 1.202 1.00 87.94 90 PRO A CA 1
ATOM 679 C C . PRO A 1 90 ? -6.271 -7.136 1.234 1.00 87.94 90 PRO A C 1
ATOM 681 O O . PRO A 1 90 ? -6.563 -6.335 2.123 1.00 87.94 90 PRO A O 1
ATOM 684 N N . PRO A 1 91 ? -7.187 -7.634 0.385 1.00 92.75 91 PRO A N 1
ATOM 685 C CA . PRO A 1 91 ? -8.617 -7.422 0.574 1.00 92.75 91 PRO A CA 1
ATOM 686 C C . PRO A 1 91 ? -9.052 -7.702 2.021 1.00 92.75 91 PRO A C 1
ATOM 688 O O . PRO A 1 91 ? -8.916 -8.820 2.524 1.00 92.75 91 PRO A O 1
ATOM 691 N N . VAL A 1 92 ? -9.582 -6.683 2.698 1.00 95.31 92 VAL A N 1
ATOM 692 C CA . VAL A 1 92 ? -10.060 -6.793 4.081 1.00 95.31 92 VAL A CA 1
ATOM 693 C C . VAL A 1 92 ? -11.550 -7.102 4.058 1.00 95.31 92 VAL A C 1
ATOM 695 O O . VAL A 1 92 ? -12.372 -6.226 3.793 1.00 95.31 92 VAL A O 1
ATOM 698 N N . ALA A 1 93 ? -11.907 -8.352 4.338 1.00 95.25 93 ALA A N 1
ATOM 699 C CA . ALA A 1 93 ? -13.301 -8.774 4.427 1.00 95.25 93 ALA A CA 1
ATOM 700 C C . ALA A 1 93 ? -14.020 -8.130 5.624 1.00 95.25 93 ALA A C 1
ATOM 702 O O . ALA A 1 93 ? -13.408 -7.845 6.658 1.00 95.25 93 ALA A O 1
ATOM 703 N N . ALA A 1 94 ? -15.346 -8.005 5.535 1.00 95.12 94 ALA A N 1
ATOM 704 C CA . ALA A 1 94 ? -16.171 -7.456 6.615 1.00 95.12 94 ALA A CA 1
ATOM 705 C C . ALA A 1 94 ? -15.968 -8.153 7.971 1.00 95.12 94 ALA A C 1
ATOM 707 O O . ALA A 1 94 ? -15.961 -7.492 9.005 1.00 95.12 94 ALA A O 1
AT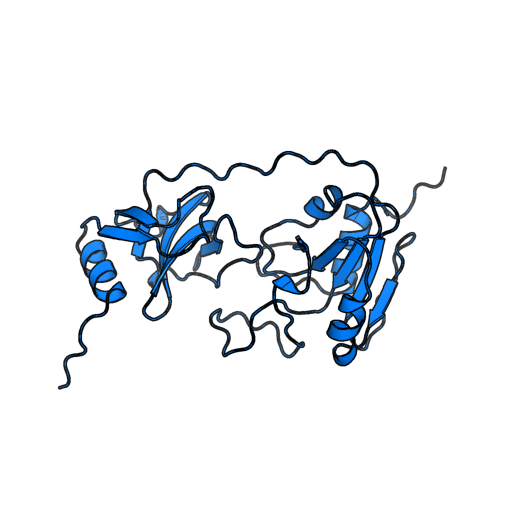OM 708 N N . ALA A 1 95 ? -15.736 -9.468 7.973 1.00 94.25 95 ALA A N 1
ATOM 709 C CA . ALA A 1 95 ? -15.497 -10.243 9.192 1.00 94.25 95 ALA A CA 1
ATOM 710 C C . ALA A 1 95 ? -14.156 -9.928 9.883 1.00 94.25 95 ALA A C 1
ATOM 712 O O . ALA A 1 95 ? -13.990 -10.230 11.063 1.00 94.25 95 ALA A O 1
ATOM 713 N 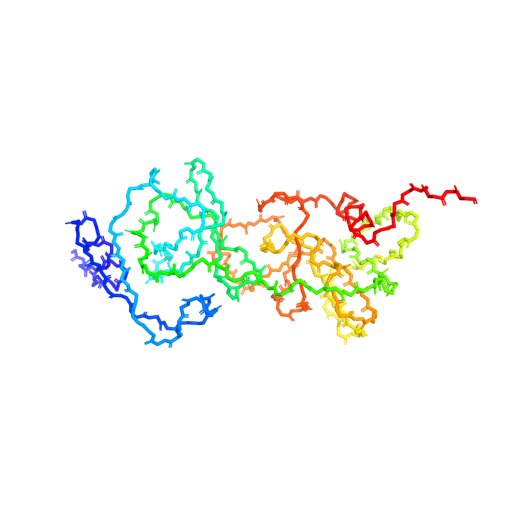N . ALA A 1 96 ? -13.193 -9.350 9.160 1.00 95.81 96 ALA A N 1
ATOM 714 C CA . ALA A 1 96 ? -11.911 -8.938 9.722 1.00 95.81 96 ALA A CA 1
ATOM 715 C C . ALA A 1 96 ? -11.966 -7.528 10.328 1.00 95.81 96 ALA A C 1
ATOM 717 O O . ALA A 1 96 ? -11.109 -7.191 11.145 1.00 95.81 96 ALA A O 1
ATOM 718 N N . LEU A 1 97 ? -12.945 -6.701 9.947 1.00 97.12 97 LEU A N 1
ATOM 719 C CA . LEU A 1 97 ? -13.102 -5.349 10.477 1.00 97.12 97 LEU A CA 1
ATOM 720 C C . LEU A 1 97 ? -13.424 -5.402 11.974 1.00 97.12 97 LEU A C 1
ATOM 722 O O . LEU A 1 97 ? -14.388 -6.038 12.392 1.00 97.12 97 LEU A O 1
ATOM 726 N N . LEU A 1 98 ? -12.635 -4.690 12.776 1.00 97.12 98 LEU A N 1
ATOM 727 C CA . LEU A 1 98 ? -12.855 -4.572 14.217 1.00 97.12 98 LEU A CA 1
ATOM 728 C C . LEU A 1 98 ? -13.550 -3.251 14.564 1.00 97.12 98 LEU A C 1
ATOM 730 O O . LEU A 1 98 ? -14.429 -3.220 15.422 1.00 97.12 98 LEU A O 1
ATOM 734 N N . GLY A 1 99 ? -13.167 -2.159 13.899 1.00 97.69 99 GLY A N 1
ATOM 735 C CA . GLY A 1 99 ? -13.744 -0.839 14.135 1.00 97.69 99 GLY A CA 1
ATOM 736 C C . GLY A 1 99 ? -13.033 0.272 13.369 1.00 97.69 99 GLY A C 1
ATOM 737 O O . GLY A 1 99 ? -12.096 0.025 12.607 1.00 97.69 99 GLY A O 1
ATOM 738 N N . ARG A 1 100 ? -13.478 1.510 13.584 1.00 98.31 100 ARG A N 1
ATOM 739 C CA . ARG A 1 100 ? -12.901 2.715 12.977 1.00 98.31 100 ARG A CA 1
ATOM 740 C C . ARG A 1 100 ? -12.044 3.463 13.992 1.00 98.31 100 ARG A C 1
ATOM 742 O O . ARG A 1 100 ? -12.430 3.617 15.146 1.00 98.31 100 ARG A O 1
ATOM 749 N N . VAL A 1 101 ? -10.891 3.941 13.551 1.00 98.06 101 VAL A N 1
ATOM 750 C CA . VAL A 1 101 ? -9.999 4.793 14.332 1.00 98.06 101 VAL A CA 1
ATOM 751 C C . VAL A 1 101 ? -10.453 6.243 14.227 1.00 98.06 101 VAL A C 1
ATOM 753 O O . VAL A 1 101 ? -10.714 6.735 13.130 1.00 98.06 101 VAL A O 1
ATOM 756 N N . THR A 1 102 ? -10.554 6.933 15.360 1.00 96.06 102 THR A N 1
ATOM 757 C CA . THR A 1 102 ? -11.016 8.326 15.414 1.00 96.06 102 THR A CA 1
ATOM 758 C C . THR A 1 102 ? -9.867 9.324 15.519 1.00 96.06 102 THR A C 1
ATOM 760 O O . THR A 1 102 ? -8.784 9.006 16.008 1.00 96.06 102 THR A O 1
ATOM 763 N N . GLY A 1 103 ? -10.107 10.553 15.047 1.00 92.44 103 GLY A N 1
ATOM 764 C CA . GLY A 1 103 ? -9.163 11.669 15.182 1.00 92.44 103 GLY A CA 1
ATOM 765 C C . GLY A 1 103 ? -7.930 11.597 14.278 1.00 92.44 103 GLY A C 1
ATOM 766 O O . GLY A 1 103 ? -6.967 12.315 14.529 1.00 92.44 103 GLY A O 1
ATOM 767 N N . VAL A 1 104 ? -7.940 10.748 13.246 1.00 93.75 104 VAL A N 1
ATOM 768 C CA . VAL A 1 104 ? -6.843 10.682 12.272 1.00 93.75 104 VAL A CA 1
ATOM 769 C C . VAL A 1 104 ? -7.094 11.707 11.163 1.00 93.75 104 VAL A C 1
ATOM 771 O O . VAL A 1 104 ? -8.190 11.702 10.600 1.00 93.75 104 VAL A O 1
ATOM 774 N N . PRO A 1 105 ? -6.126 12.581 10.833 1.00 89.25 105 PRO A N 1
ATOM 775 C CA . PRO A 1 105 ? -6.290 13.543 9.751 1.00 89.25 105 PRO A CA 1
ATOM 776 C C . PRO A 1 105 ? -6.423 12.853 8.389 1.00 89.25 105 PRO A C 1
ATOM 778 O O . PRO A 1 105 ? -5.985 11.709 8.186 1.00 89.25 105 PRO A O 1
ATOM 781 N N . ASP A 1 106 ? -6.999 13.587 7.440 1.00 81.88 106 ASP A N 1
ATOM 782 C CA . ASP A 1 106 ? -6.980 13.212 6.030 1.00 81.88 106 ASP A CA 1
ATOM 783 C C . ASP A 1 106 ? -5.534 13.077 5.527 1.00 81.88 106 ASP A C 1
ATOM 785 O O . ASP A 1 106 ? -4.627 13.751 6.034 1.00 81.88 106 ASP A O 1
ATOM 789 N N . PRO A 1 107 ? -5.286 12.201 4.538 1.00 72.56 107 PRO A N 1
ATOM 790 C CA . PRO A 1 107 ? -3.953 12.033 3.992 1.00 72.56 107 PRO A CA 1
ATOM 791 C C . PRO A 1 107 ? -3.455 13.354 3.400 1.00 72.56 107 PRO A C 1
ATOM 793 O O . PRO A 1 107 ? -4.111 13.979 2.564 1.00 72.56 107 PRO A O 1
ATOM 796 N N . VAL A 1 108 ? -2.258 13.766 3.813 1.00 66.81 108 VAL A N 1
ATOM 797 C CA . VAL A 1 108 ? -1.582 14.912 3.206 1.00 66.81 108 VAL A CA 1
ATOM 798 C C . VAL A 1 108 ? -1.118 14.479 1.822 1.00 66.81 108 VAL A C 1
ATOM 800 O O . VAL A 1 108 ? -0.277 13.586 1.694 1.00 66.81 108 VAL A O 1
ATOM 803 N N . ALA A 1 109 ? -1.672 15.095 0.778 1.00 57.03 109 ALA A N 1
ATOM 804 C CA . ALA A 1 109 ? -1.184 14.868 -0.572 1.00 57.03 109 ALA A CA 1
ATOM 805 C C . ALA A 1 109 ? 0.316 15.215 -0.617 1.00 57.03 109 ALA A C 1
ATOM 807 O O . ALA A 1 109 ? 0.701 16.284 -0.128 1.00 57.03 109 ALA A O 1
ATOM 808 N N . PRO A 1 110 ? 1.180 14.350 -1.180 1.00 55.06 110 PRO A N 1
ATOM 809 C CA . PRO A 1 110 ? 2.563 14.736 -1.405 1.00 55.06 110 PRO A CA 1
ATOM 810 C C . PRO A 1 110 ? 2.578 16.024 -2.244 1.00 55.06 110 PRO A C 1
ATOM 812 O O . PRO A 1 110 ? 1.721 16.178 -3.122 1.00 55.06 110 PRO A O 1
ATOM 815 N N . PRO A 1 111 ? 3.511 16.958 -1.983 1.00 51.59 111 PRO A N 1
ATOM 816 C CA . PRO A 1 111 ? 3.588 18.192 -2.751 1.00 51.59 111 PRO A CA 1
ATOM 817 C C . PRO A 1 111 ? 3.650 17.853 -4.241 1.00 51.59 111 PRO A C 1
ATOM 819 O O . PRO A 1 111 ? 4.375 16.938 -4.644 1.00 51.59 111 PRO A O 1
ATOM 822 N N . ALA A 1 112 ? 2.867 18.567 -5.053 1.00 47.62 112 ALA A N 1
ATOM 823 C CA . ALA A 1 112 ? 2.888 18.400 -6.497 1.00 47.62 112 ALA A CA 1
ATOM 824 C C . ALA A 1 112 ? 4.313 18.675 -6.995 1.00 47.62 112 ALA A C 1
ATOM 826 O O . ALA A 1 112 ? 4.768 19.817 -7.007 1.00 47.62 112 ALA A O 1
ATOM 827 N N . SER A 1 113 ? 5.041 17.622 -7.366 1.00 48.25 113 SER A N 1
ATOM 828 C CA . SER A 1 113 ? 6.351 17.771 -7.989 1.00 48.25 113 SER A CA 1
ATOM 829 C C . SER A 1 113 ? 6.122 18.249 -9.415 1.00 48.25 113 SER A C 1
ATOM 831 O O . SER A 1 113 ? 5.730 17.477 -10.294 1.00 48.25 113 SER A O 1
ATOM 833 N N . THR A 1 114 ? 6.315 19.547 -9.629 1.00 42.41 114 THR A N 1
ATOM 834 C CA . THR A 1 114 ? 6.460 20.135 -10.956 1.00 42.41 114 THR A CA 1
ATOM 835 C C . THR A 1 114 ? 7.878 19.844 -11.429 1.00 42.41 114 THR A C 1
ATOM 837 O O . THR A 1 114 ? 8.787 20.640 -11.202 1.00 42.41 114 THR A O 1
ATOM 840 N N . SER A 1 115 ? 8.089 18.692 -12.059 1.00 47.75 115 SER A N 1
ATOM 841 C CA . SER A 1 115 ? 9.307 18.460 -12.831 1.00 47.75 115 SER A CA 1
ATOM 842 C C . SER A 1 115 ? 8.943 18.279 -14.294 1.00 47.75 115 SER A C 1
ATOM 844 O O . SER A 1 115 ? 8.065 17.493 -14.651 1.00 47.75 115 SER A O 1
ATOM 846 N N . ALA A 1 116 ? 9.595 19.079 -15.129 1.00 44.78 116 ALA A N 1
ATOM 847 C CA . ALA A 1 116 ? 9.481 19.033 -16.570 1.00 44.78 116 ALA A CA 1
ATOM 848 C C . ALA A 1 116 ? 10.232 17.812 -17.120 1.00 44.78 116 ALA A C 1
ATOM 850 O O . ALA A 1 116 ? 11.369 17.568 -16.732 1.00 44.78 116 ALA A O 1
ATOM 851 N N . ALA A 1 117 ? 9.571 17.117 -18.052 1.00 45.41 117 ALA A N 1
ATOM 852 C CA . ALA A 1 117 ? 10.084 16.093 -18.963 1.00 45.41 117 ALA A CA 1
ATOM 853 C C . ALA A 1 117 ? 10.908 14.962 -18.317 1.00 45.41 117 ALA A C 1
ATOM 855 O O . ALA A 1 117 ? 12.087 15.117 -18.007 1.00 45.41 117 ALA A O 1
ATOM 856 N N . ALA A 1 118 ? 10.313 13.767 -18.225 1.00 47.25 118 ALA A N 1
ATOM 857 C CA . ALA A 1 118 ? 11.086 12.542 -18.066 1.00 47.25 118 ALA A CA 1
ATOM 858 C C . ALA A 1 118 ? 12.050 12.425 -19.258 1.00 47.25 118 ALA A C 1
ATOM 860 O O . ALA A 1 118 ? 11.649 12.098 -20.375 1.00 47.25 118 ALA A O 1
ATOM 861 N N . ALA A 1 119 ? 13.316 12.758 -19.021 1.00 53.22 119 ALA A N 1
ATOM 862 C CA . ALA A 1 119 ? 14.397 12.496 -19.946 1.00 53.22 119 ALA A CA 1
ATOM 863 C C . ALA A 1 119 ? 14.517 10.975 -20.084 1.00 53.22 119 ALA A C 1
ATOM 865 O O . ALA A 1 119 ? 14.939 10.290 -19.159 1.00 53.22 119 ALA A O 1
ATOM 866 N N . GLU A 1 120 ? 14.093 10.463 -21.237 1.00 68.25 120 GLU A N 1
ATOM 867 C CA . GLU A 1 120 ? 14.371 9.110 -21.707 1.00 68.25 120 GLU A CA 1
ATOM 868 C C . GLU A 1 120 ? 14.004 7.965 -20.740 1.00 68.25 120 GLU A C 1
ATOM 870 O O . GLU A 1 120 ? 14.853 7.371 -20.069 1.00 68.25 120 GLU A O 1
ATOM 875 N N . ALA A 1 121 ? 12.726 7.579 -20.727 1.00 82.12 121 ALA A N 1
ATOM 876 C CA . ALA A 1 121 ? 12.308 6.358 -20.050 1.00 82.12 121 ALA A CA 1
ATOM 877 C C . ALA A 1 121 ? 12.651 5.105 -20.874 1.00 82.12 121 ALA A C 1
ATOM 879 O O . ALA A 1 121 ? 12.425 5.048 -22.084 1.00 82.12 121 ALA A O 1
ATOM 880 N N . THR A 1 122 ? 13.158 4.070 -20.205 1.00 91.06 122 THR A N 1
ATOM 881 C CA . THR A 1 122 ? 13.280 2.720 -20.772 1.00 91.06 122 THR A CA 1
ATOM 882 C C . THR A 1 122 ? 12.319 1.794 -20.044 1.00 91.06 122 THR A C 1
ATOM 884 O O . THR A 1 122 ? 12.345 1.697 -18.818 1.00 91.06 122 THR A O 1
ATOM 887 N N . VAL A 1 123 ? 11.466 1.103 -20.790 1.00 92.94 123 VAL A N 1
ATOM 888 C CA . VAL A 1 123 ? 10.485 0.170 -20.240 1.00 92.94 123 VAL A CA 1
ATOM 889 C C . VAL A 1 123 ? 11.042 -1.247 -20.344 1.00 92.94 123 VAL A C 1
ATOM 891 O O . VAL A 1 123 ? 11.384 -1.726 -21.422 1.00 92.94 123 VAL A O 1
ATOM 894 N N . TRP A 1 124 ? 11.192 -1.909 -19.205 1.00 94.12 124 TRP A N 1
ATOM 895 C CA . TRP A 1 124 ? 11.641 -3.288 -19.104 1.00 94.12 124 TRP A CA 1
ATOM 896 C C . TRP A 1 124 ? 10.427 -4.191 -18.964 1.00 94.12 124 TRP A C 1
ATOM 898 O O . TRP A 1 124 ? 9.664 -4.060 -18.006 1.00 94.12 124 TRP A O 1
ATOM 908 N N . VAL A 1 125 ? 10.263 -5.116 -19.904 1.00 92.69 125 VAL A N 1
ATOM 909 C CA . VAL A 1 125 ? 9.189 -6.107 -19.862 1.00 92.69 125 VAL A CA 1
ATOM 910 C C . VAL A 1 125 ? 9.780 -7.449 -19.473 1.00 92.69 125 VAL A C 1
ATOM 912 O O . VAL A 1 125 ? 10.678 -7.973 -20.133 1.00 92.69 125 VAL A O 1
ATOM 915 N N . VAL A 1 126 ? 9.290 -7.972 -18.356 1.00 90.50 126 VAL A N 1
ATOM 916 C CA . VAL A 1 126 ? 9.735 -9.231 -17.775 1.00 90.50 126 VAL A CA 1
ATOM 917 C C . VAL A 1 126 ? 8.926 -10.373 -18.378 1.00 90.50 126 VAL A C 1
ATOM 919 O O . VAL A 1 126 ? 7.696 -10.346 -18.362 1.00 90.50 126 VAL A O 1
ATOM 922 N N . GLY A 1 127 ? 9.619 -11.385 -18.891 1.00 85.00 127 GLY A N 1
ATOM 923 C CA . GLY A 1 127 ? 9.008 -12.596 -19.438 1.00 85.00 127 GLY A CA 1
ATOM 924 C C . GLY A 1 127 ? 9.683 -13.069 -20.719 1.00 85.00 127 GLY A C 1
ATOM 925 O O . GLY A 1 127 ? 10.697 -12.518 -21.145 1.00 85.00 127 GLY A O 1
ATOM 926 N N . ASP A 1 128 ? 9.083 -14.067 -21.359 1.00 73.62 128 ASP A N 1
ATOM 927 C CA . ASP A 1 128 ? 9.678 -14.726 -22.532 1.00 73.62 128 ASP A CA 1
ATOM 928 C C . ASP A 1 128 ? 9.122 -14.196 -23.864 1.00 73.62 128 ASP A C 1
ATOM 930 O O . ASP A 1 128 ? 9.694 -14.429 -24.928 1.00 73.62 128 ASP A O 1
ATOM 934 N N . ARG A 1 129 ? 8.009 -13.452 -23.818 1.00 72.81 129 ARG A N 1
ATOM 935 C CA . ARG A 1 129 ? 7.393 -12.826 -24.992 1.00 72.81 129 ARG A CA 1
ATOM 936 C C . ARG A 1 129 ? 7.769 -11.353 -25.072 1.00 72.81 129 ARG A C 1
ATOM 938 O O . ARG A 1 129 ? 7.470 -10.598 -24.150 1.00 72.81 129 ARG A O 1
ATOM 945 N N . ALA A 1 130 ? 8.338 -10.950 -26.205 1.00 70.38 130 ALA A N 1
ATOM 946 C CA . ALA A 1 130 ? 8.589 -9.548 -26.510 1.00 70.38 130 ALA A CA 1
ATOM 947 C C . ALA A 1 130 ? 7.270 -8.758 -26.576 1.00 70.38 130 ALA A C 1
ATOM 949 O O . ALA A 1 130 ? 6.374 -9.107 -27.350 1.00 70.38 130 ALA A O 1
ATOM 950 N N . ALA A 1 131 ? 7.161 -7.700 -25.773 1.00 74.75 131 ALA A N 1
ATOM 951 C CA . ALA A 1 131 ? 6.098 -6.710 -25.920 1.00 74.75 131 ALA A CA 1
ATOM 952 C C . ALA A 1 131 ? 6.351 -5.811 -27.139 1.00 74.75 131 ALA A C 1
ATOM 954 O O . ALA A 1 131 ? 7.494 -5.615 -27.565 1.00 74.75 131 ALA A O 1
ATOM 955 N N . VAL A 1 132 ? 5.281 -5.238 -27.687 1.00 76.94 132 VAL A N 1
ATOM 956 C CA . VAL A 1 132 ? 5.372 -4.307 -28.820 1.00 76.94 132 VAL A CA 1
ATOM 957 C C . VAL A 1 132 ? 5.705 -2.905 -28.309 1.00 76.94 132 VAL A C 1
ATOM 959 O O . VAL A 1 132 ? 5.009 -2.380 -27.442 1.00 76.94 132 VAL A O 1
ATOM 962 N N . ALA A 1 133 ? 6.765 -2.291 -28.846 1.00 74.06 133 ALA A N 1
ATOM 963 C CA . ALA A 1 133 ? 7.177 -0.940 -28.465 1.00 74.06 133 ALA A CA 1
ATOM 964 C C . ALA A 1 133 ? 6.265 0.105 -29.119 1.00 74.06 133 ALA A C 1
ATOM 966 O O . ALA A 1 133 ? 6.248 0.180 -30.351 1.00 74.06 133 ALA A O 1
ATOM 967 N N . PRO A 1 134 ? 5.545 0.938 -28.346 1.00 74.31 134 PRO A N 1
ATOM 968 C CA . PRO A 1 134 ? 4.913 2.118 -28.910 1.00 74.31 134 PRO A CA 1
ATOM 969 C C . PRO A 1 134 ? 5.986 3.127 -29.368 1.00 74.31 134 PRO A C 1
ATOM 971 O O . PRO A 1 134 ? 7.110 3.122 -28.844 1.00 74.31 134 PRO A O 1
ATOM 974 N N . PRO A 1 135 ? 5.672 4.009 -30.335 1.00 68.06 135 PRO A N 1
ATOM 975 C CA . PRO A 1 135 ? 6.608 5.022 -30.815 1.00 68.06 135 PRO A CA 1
ATOM 976 C C . PRO A 1 135 ? 7.189 5.874 -29.678 1.00 68.06 135 PRO A C 1
ATOM 978 O O . PRO A 1 135 ? 6.470 6.336 -28.797 1.00 68.06 135 PRO A O 1
ATOM 981 N N . GLY A 1 136 ? 8.505 6.102 -29.698 1.00 69.50 136 GLY A N 1
ATOM 982 C CA . GLY A 1 136 ? 9.189 6.938 -28.702 1.00 69.50 136 GLY A CA 1
ATOM 983 C C . GLY A 1 136 ? 9.502 6.253 -27.366 1.00 69.50 136 GLY A C 1
ATOM 984 O O . GLY A 1 136 ? 10.188 6.853 -26.542 1.00 69.50 136 GLY A O 1
ATOM 985 N N . VAL A 1 137 ? 9.085 4.998 -27.160 1.00 77.12 137 VAL A N 1
ATOM 986 C CA . VAL A 1 137 ? 9.434 4.211 -25.968 1.00 77.12 137 VAL A CA 1
ATOM 987 C C . VAL A 1 137 ? 10.541 3.219 -26.291 1.00 77.12 137 VAL A C 1
ATOM 989 O O . VAL A 1 137 ? 10.423 2.393 -27.195 1.00 77.12 137 VAL A O 1
ATOM 992 N N . ARG A 1 138 ? 11.622 3.247 -25.506 1.00 87.88 138 ARG A N 1
ATOM 993 C CA . ARG A 1 138 ? 12.646 2.201 -25.569 1.00 87.88 138 ARG A CA 1
ATOM 994 C C . ARG A 1 138 ? 12.206 1.009 -24.735 1.00 87.88 138 ARG A C 1
ATOM 996 O O . ARG A 1 138 ? 12.137 1.118 -23.513 1.00 87.88 138 ARG A O 1
ATOM 1003 N N . LEU A 1 139 ? 11.934 -0.120 -25.387 1.00 90.31 139 LEU A N 1
ATOM 1004 C CA . LEU A 1 139 ? 11.678 -1.384 -24.701 1.00 90.31 139 LEU A CA 1
ATOM 1005 C C . LEU A 1 139 ? 12.950 -2.216 -24.551 1.00 90.31 139 LEU A C 1
ATOM 1007 O O . LEU A 1 139 ? 13.784 -2.285 -25.453 1.00 90.31 139 LEU A O 1
ATOM 1011 N N . ARG A 1 140 ? 13.047 -2.914 -23.421 1.00 92.12 140 ARG A N 1
ATOM 1012 C CA . ARG A 1 140 ? 14.020 -3.978 -23.180 1.00 92.12 140 ARG A CA 1
ATOM 1013 C C . ARG A 1 140 ? 13.291 -5.198 -22.632 1.00 92.12 140 ARG A C 1
ATOM 1015 O O . ARG A 1 140 ? 12.678 -5.123 -21.572 1.00 92.12 140 ARG A O 1
ATOM 1022 N N . GLN A 1 141 ? 13.393 -6.327 -23.322 1.00 91.25 141 GLN A N 1
ATOM 1023 C CA . GLN A 1 141 ? 12.947 -7.598 -22.761 1.00 91.25 141 GLN A CA 1
ATOM 1024 C C . GLN A 1 141 ? 13.961 -8.084 -21.725 1.00 91.25 141 GLN A C 1
ATOM 1026 O O . GLN A 1 141 ? 15.171 -7.939 -21.927 1.00 91.25 141 GLN A O 1
ATOM 1031 N N . ILE A 1 142 ? 13.485 -8.662 -20.626 1.00 90.81 142 ILE A N 1
ATOM 1032 C CA . ILE A 1 142 ? 14.349 -9.269 -19.620 1.00 90.81 142 ILE A CA 1
ATOM 1033 C C . ILE A 1 142 ? 13.778 -10.596 -19.128 1.00 90.81 142 ILE A C 1
ATOM 1035 O O . ILE A 1 142 ? 12.599 -10.699 -18.783 1.00 90.81 142 ILE A O 1
ATOM 1039 N N . ALA A 1 143 ? 14.631 -11.618 -19.078 1.00 88.50 143 ALA A N 1
ATOM 1040 C CA . ALA A 1 143 ? 14.244 -12.898 -18.515 1.00 88.50 143 ALA A CA 1
ATOM 1041 C C . ALA A 1 143 ? 13.986 -12.740 -17.003 1.00 88.50 143 ALA A C 1
ATOM 1043 O O . ALA A 1 143 ? 14.758 -12.055 -16.318 1.00 88.50 143 ALA A O 1
ATOM 1044 N N . PRO A 1 144 ? 12.957 -13.396 -16.435 1.00 85.69 144 PRO A N 1
ATOM 1045 C CA . PRO A 1 144 ? 12.639 -13.252 -15.015 1.00 85.69 144 PRO A CA 1
ATOM 1046 C C . PRO A 1 144 ? 13.817 -13.574 -14.079 1.00 85.69 144 PRO A C 1
ATOM 1048 O O . PRO A 1 144 ? 14.000 -12.905 -13.062 1.00 85.69 144 PRO A O 1
ATOM 1051 N N . ALA A 1 145 ? 14.659 -14.545 -14.449 1.00 86.12 145 ALA A N 1
ATOM 1052 C CA . ALA A 1 145 ? 15.841 -14.943 -13.681 1.00 86.12 145 ALA A CA 1
ATOM 1053 C C . ALA A 1 145 ? 16.964 -13.884 -13.660 1.00 86.12 145 ALA A C 1
ATOM 1055 O O . ALA A 1 145 ? 17.772 -13.856 -12.733 1.00 86.12 145 ALA A O 1
ATOM 1056 N N . GLU A 1 146 ? 17.018 -12.996 -14.654 1.00 90.00 146 GLU A N 1
ATOM 1057 C CA . GLU A 1 146 ? 18.077 -11.988 -14.802 1.00 90.00 146 GLU A CA 1
ATOM 1058 C C . GLU A 1 146 ? 17.711 -10.647 -14.157 1.00 90.00 146 GLU A C 1
ATOM 1060 O O . GLU A 1 146 ? 18.589 -9.836 -13.850 1.00 90.00 146 GLU A O 1
ATOM 1065 N N . LEU A 1 147 ? 16.415 -10.417 -13.924 1.00 90.75 147 LEU A N 1
ATOM 1066 C CA . LEU A 1 147 ? 15.870 -9.130 -13.502 1.00 90.75 147 LEU A CA 1
ATOM 1067 C C . LEU A 1 147 ? 16.566 -8.568 -12.264 1.00 90.75 147 LEU A C 1
ATOM 1069 O O . LEU A 1 147 ? 17.060 -7.442 -12.291 1.00 90.75 147 LEU A O 1
ATOM 1073 N N . ALA A 1 148 ? 16.655 -9.355 -11.190 1.00 89.62 148 ALA A N 1
ATOM 1074 C CA . ALA A 1 148 ? 17.249 -8.896 -9.937 1.00 89.62 148 ALA A CA 1
ATOM 1075 C C . ALA A 1 148 ? 18.710 -8.450 -10.111 1.00 89.62 148 ALA A C 1
ATOM 1077 O O . ALA A 1 148 ? 19.152 -7.510 -9.453 1.00 89.62 148 ALA A O 1
ATOM 1078 N N . ALA A 1 149 ? 19.469 -9.117 -10.986 1.00 91.50 149 ALA A N 1
ATOM 1079 C CA . ALA A 1 149 ? 20.845 -8.743 -11.285 1.00 91.50 149 ALA A CA 1
ATOM 1080 C C . ALA A 1 149 ? 20.924 -7.480 -12.143 1.00 91.50 149 ALA A C 1
ATOM 1082 O O . ALA A 1 149 ? 21.704 -6.583 -11.830 1.00 91.50 149 ALA A O 1
ATOM 1083 N N . ALA A 1 150 ? 20.081 -7.379 -13.168 1.00 93.31 150 ALA A N 1
ATOM 1084 C CA . ALA A 1 150 ? 20.048 -6.222 -14.048 1.00 93.31 150 ALA A CA 1
ATOM 1085 C C . ALA A 1 150 ? 19.638 -4.938 -13.311 1.00 93.31 150 ALA A C 1
ATOM 1087 O O . ALA A 1 150 ? 20.252 -3.897 -13.540 1.00 93.31 150 ALA A O 1
ATOM 1088 N N . LEU A 1 151 ? 18.675 -5.001 -12.383 1.00 93.50 151 LEU A N 1
ATOM 1089 C CA . LEU A 1 151 ? 18.240 -3.832 -11.604 1.00 93.50 151 LEU A CA 1
ATOM 1090 C C . LEU A 1 151 ? 19.374 -3.207 -10.783 1.00 93.50 151 LEU A C 1
ATOM 1092 O O . LEU A 1 151 ? 19.440 -1.988 -10.676 1.00 93.50 151 LEU A O 1
ATOM 1096 N N . ARG A 1 152 ? 20.324 -4.010 -10.284 1.00 91.75 152 ARG A N 1
ATOM 1097 C CA . ARG A 1 152 ? 21.497 -3.502 -9.544 1.00 91.75 152 ARG A CA 1
ATOM 1098 C C . ARG A 1 152 ? 22.441 -2.647 -10.393 1.00 91.75 152 ARG A C 1
ATOM 1100 O O . ARG A 1 152 ? 23.264 -1.932 -9.836 1.00 91.75 152 ARG A O 1
ATOM 1107 N N . SER A 1 153 ? 22.350 -2.750 -11.719 1.00 91.94 153 SER A N 1
ATOM 1108 C CA . SER A 1 153 ? 23.166 -1.975 -12.661 1.00 91.94 153 SER A CA 1
ATOM 1109 C C . SER A 1 153 ? 22.471 -0.716 -13.186 1.00 91.94 153 SER A C 1
ATOM 1111 O O . SER A 1 153 ? 23.100 0.076 -13.884 1.00 91.94 153 SER A O 1
ATOM 1113 N N . VAL A 1 154 ? 21.182 -0.529 -12.880 1.00 92.31 154 VAL A N 1
ATOM 1114 C CA . VAL A 1 154 ? 20.422 0.631 -13.352 1.00 92.31 154 VAL A CA 1
ATOM 1115 C C . VAL A 1 154 ? 20.862 1.877 -12.598 1.00 92.31 154 VAL A C 1
ATOM 1117 O O . VAL A 1 154 ? 20.890 1.905 -11.369 1.00 92.31 154 VAL A O 1
ATOM 1120 N N . THR A 1 155 ? 21.169 2.932 -13.345 1.00 89.81 155 THR A N 1
ATOM 1121 C CA . THR A 1 155 ? 21.371 4.274 -12.805 1.00 89.81 155 THR A CA 1
ATOM 1122 C C . THR A 1 155 ? 20.062 5.062 -12.880 1.00 89.81 155 THR A C 1
ATOM 1124 O O . THR A 1 155 ? 19.266 4.882 -13.800 1.00 89.81 155 THR A O 1
ATOM 1127 N N . GLY A 1 156 ? 19.825 5.946 -11.909 1.00 89.94 156 GLY A N 1
ATOM 1128 C CA . GLY A 1 156 ? 18.615 6.771 -11.864 1.00 89.94 156 GLY A CA 1
ATOM 1129 C C . GLY A 1 156 ? 17.425 6.104 -11.167 1.00 89.94 156 GLY A C 1
ATOM 1130 O O . GLY A 1 156 ? 17.580 5.311 -10.236 1.00 89.94 156 GLY A O 1
ATOM 1131 N N . THR A 1 157 ? 16.214 6.484 -11.571 1.00 92.81 157 THR A N 1
ATOM 1132 C CA . THR A 1 157 ? 14.975 6.059 -10.905 1.00 92.81 157 THR A CA 1
ATOM 1133 C C . THR A 1 157 ? 14.469 4.743 -11.489 1.00 92.81 157 THR A C 1
ATOM 1135 O O . THR A 1 157 ? 14.399 4.585 -12.705 1.00 92.81 157 THR A O 1
ATOM 1138 N N . ILE A 1 158 ? 14.051 3.815 -10.625 1.00 95.25 158 ILE A N 1
ATOM 1139 C CA . ILE A 1 158 ? 13.412 2.561 -11.020 1.00 95.25 158 ILE A CA 1
ATOM 1140 C C . ILE A 1 158 ? 11.975 2.601 -10.513 1.00 95.25 158 ILE A C 1
ATOM 1142 O O . ILE A 1 158 ? 11.752 2.733 -9.307 1.00 95.25 158 ILE A O 1
ATOM 1146 N N . ALA A 1 159 ? 11.013 2.486 -11.423 1.00 95.44 159 ALA A N 1
ATOM 1147 C CA . ALA A 1 159 ? 9.601 2.363 -11.106 1.00 95.44 159 ALA A CA 1
ATOM 1148 C C . ALA A 1 159 ? 9.100 0.955 -11.446 1.00 95.44 159 ALA A C 1
ATOM 1150 O O . ALA A 1 159 ? 9.326 0.471 -12.549 1.00 95.44 159 ALA A O 1
ATOM 1151 N N . GLY A 1 160 ? 8.413 0.294 -10.522 1.00 95.12 160 GLY A N 1
ATOM 1152 C CA . GLY A 1 160 ? 7.727 -0.973 -10.760 1.00 95.12 160 GLY A CA 1
ATOM 1153 C C . GLY A 1 160 ? 6.239 -0.754 -11.012 1.00 95.12 160 GLY A C 1
ATOM 1154 O O . GLY A 1 160 ? 5.580 -0.065 -10.230 1.00 95.12 160 GLY A O 1
ATOM 1155 N N . VAL A 1 161 ? 5.702 -1.353 -12.075 1.00 93.81 161 VAL A N 1
ATOM 1156 C CA . VAL A 1 161 ? 4.256 -1.408 -12.316 1.00 93.81 161 VAL A CA 1
ATOM 1157 C C . VAL A 1 161 ? 3.664 -2.593 -11.557 1.00 93.81 161 VAL A C 1
ATOM 1159 O O . VAL A 1 161 ? 4.132 -3.720 -11.700 1.00 93.81 161 VAL A O 1
ATOM 1162 N N . SER A 1 162 ? 2.643 -2.338 -10.741 1.00 91.38 162 SER A N 1
ATOM 1163 C CA . SER A 1 162 ? 1.984 -3.343 -9.905 1.00 91.38 162 SER A CA 1
ATOM 1164 C C . SER A 1 162 ? 0.517 -2.992 -9.676 1.00 91.38 162 SER A C 1
ATOM 1166 O O . SER A 1 162 ? 0.208 -1.866 -9.286 1.00 91.38 162 SER A O 1
ATOM 1168 N N . ALA A 1 163 ? -0.383 -3.968 -9.821 1.00 89.31 163 ALA A N 1
ATOM 1169 C CA . ALA A 1 163 ? -1.797 -3.828 -9.454 1.00 89.31 163 ALA A CA 1
ATOM 1170 C C . ALA A 1 163 ? -1.992 -3.486 -7.966 1.00 89.31 163 ALA A C 1
ATOM 1172 O O . ALA A 1 163 ? -2.966 -2.837 -7.579 1.00 89.31 163 ALA A O 1
ATOM 1173 N N . ALA A 1 164 ? -1.037 -3.888 -7.124 1.00 89.94 164 ALA A N 1
ATOM 1174 C CA . ALA A 1 164 ? -1.042 -3.588 -5.702 1.00 89.94 164 ALA A CA 1
ATOM 1175 C C . ALA A 1 164 ? -0.470 -2.205 -5.375 1.00 89.94 164 ALA A C 1
ATOM 1177 O O . ALA A 1 164 ? -0.514 -1.818 -4.218 1.00 89.94 164 ALA A O 1
ATOM 1178 N N . ALA A 1 165 ? 0.090 -1.448 -6.321 1.00 92.38 165 ALA A N 1
ATOM 1179 C CA . ALA A 1 165 ? 0.661 -0.146 -5.992 1.00 92.38 165 ALA A CA 1
ATOM 1180 C C . ALA A 1 165 ? -0.419 0.868 -5.584 1.00 92.38 165 ALA A C 1
ATOM 1182 O O . ALA A 1 165 ? -1.465 0.978 -6.225 1.00 92.38 165 ALA A O 1
ATOM 1183 N N . VAL A 1 166 ? -0.132 1.653 -4.541 1.00 91.88 166 VAL A N 1
ATOM 1184 C CA . VAL A 1 166 ? -1.029 2.716 -4.055 1.00 91.88 166 VAL A CA 1
ATOM 1185 C C . VAL A 1 166 ? -1.091 3.870 -5.053 1.00 91.88 166 VAL A C 1
ATOM 1187 O O . VAL A 1 166 ? -2.163 4.414 -5.321 1.00 91.88 166 VAL A O 1
ATOM 1190 N N . ARG A 1 167 ? 0.061 4.241 -5.626 1.00 91.50 167 ARG A N 1
ATOM 1191 C CA . ARG A 1 167 ? 0.181 5.403 -6.512 1.00 91.50 167 ARG A CA 1
ATOM 1192 C C . ARG A 1 167 ? -0.310 5.080 -7.926 1.00 91.50 167 ARG A C 1
ATOM 1194 O O . ARG A 1 167 ? 0.045 4.028 -8.458 1.00 91.50 167 ARG A O 1
ATOM 1201 N N . PRO A 1 168 ? -1.053 5.990 -8.575 1.00 92.38 168 PRO A N 1
ATOM 1202 C CA . PRO A 1 168 ? -1.392 5.847 -9.987 1.00 92.38 168 PRO A CA 1
ATOM 1203 C C . PRO A 1 168 ? -0.155 6.029 -10.878 1.00 92.38 168 PRO A C 1
ATOM 1205 O O . PRO A 1 168 ? 0.840 6.630 -10.464 1.00 92.38 168 PRO A O 1
ATOM 1208 N N . LEU A 1 169 ? -0.247 5.580 -12.134 1.00 91.12 169 LEU A N 1
ATOM 1209 C CA . LEU A 1 169 ? 0.782 5.793 -13.162 1.00 91.12 169 LEU A CA 1
ATOM 1210 C C . LEU A 1 169 ? 1.237 7.253 -13.278 1.00 91.12 169 LEU A C 1
ATOM 1212 O O . LEU A 1 169 ? 2.422 7.504 -13.485 1.00 91.12 169 LEU A O 1
ATOM 1216 N N . THR A 1 170 ? 0.344 8.227 -13.084 1.00 89.12 170 THR A N 1
ATOM 1217 C CA . THR A 1 170 ? 0.673 9.660 -13.173 1.00 89.12 170 THR A CA 1
ATOM 1218 C C . THR A 1 170 ? 1.794 10.099 -12.228 1.00 89.12 170 THR A C 1
ATOM 1220 O O . THR A 1 170 ? 2.465 11.086 -12.523 1.00 89.12 170 THR A O 1
ATOM 1223 N N . ALA A 1 171 ? 2.082 9.341 -11.163 1.00 89.12 171 ALA A N 1
ATOM 1224 C CA . ALA A 1 171 ? 3.229 9.577 -10.288 1.00 89.12 171 ALA A CA 1
ATOM 1225 C C . ALA A 1 171 ? 4.588 9.478 -11.011 1.00 89.12 171 ALA A C 1
ATOM 1227 O O . ALA A 1 171 ? 5.566 10.056 -10.538 1.00 89.12 171 ALA A O 1
ATOM 1228 N N . LEU A 1 172 ? 4.660 8.810 -12.171 1.00 88.69 172 LEU A N 1
ATOM 1229 C CA . LEU A 1 172 ? 5.861 8.785 -13.013 1.00 88.69 172 LEU A CA 1
ATOM 1230 C C . LEU A 1 172 ? 6.269 10.186 -13.495 1.00 88.69 172 LEU A C 1
ATOM 1232 O O . LEU A 1 172 ? 7.457 10.452 -13.643 1.00 88.69 172 LEU A O 1
ATOM 1236 N N . ARG A 1 173 ? 5.310 11.105 -13.681 1.00 84.94 173 ARG A N 1
ATOM 1237 C CA . ARG A 1 173 ? 5.583 12.495 -14.101 1.00 84.94 173 ARG A CA 1
ATOM 1238 C C . ARG A 1 173 ? 6.352 13.293 -13.045 1.00 84.94 173 ARG A C 1
ATOM 1240 O O . ARG A 1 173 ? 6.973 14.298 -13.358 1.00 84.94 173 ARG A O 1
ATOM 1247 N N . SER A 1 174 ? 6.297 12.838 -11.798 1.00 82.75 174 SER A N 1
ATOM 1248 C CA . SER A 1 174 ? 6.949 13.455 -10.647 1.00 82.75 174 SER A CA 1
ATOM 1249 C C . SER A 1 174 ? 8.288 12.803 -10.298 1.00 82.75 174 SER A C 1
ATOM 1251 O O . SER A 1 174 ? 8.867 13.144 -9.264 1.00 82.75 174 SER A O 1
ATOM 1253 N N . ALA A 1 175 ? 8.769 11.857 -11.114 1.00 83.25 175 ALA A N 1
ATOM 1254 C CA . ALA A 1 175 ? 10.063 11.224 -10.904 1.00 83.25 175 ALA A CA 1
ATOM 1255 C C . ALA A 1 175 ? 11.198 12.272 -10.907 1.00 83.25 175 ALA A C 1
ATOM 1257 O O . ALA A 1 175 ? 11.125 13.255 -11.653 1.00 83.25 175 ALA A O 1
ATOM 1258 N N . PRO A 1 176 ? 12.249 12.083 -10.085 1.00 82.56 176 PRO A N 1
ATOM 1259 C CA . PRO A 1 176 ? 13.432 12.936 -10.124 1.00 82.56 176 PRO A CA 1
ATOM 1260 C C . PRO A 1 176 ? 14.036 13.005 -11.536 1.00 82.56 176 PRO A C 1
ATOM 1262 O O . PRO A 1 176 ? 13.961 12.017 -12.271 1.00 82.56 176 PRO A O 1
ATOM 1265 N N . PRO A 1 177 ? 14.668 14.131 -11.915 1.00 78.06 177 PRO A N 1
ATOM 1266 C CA . PRO A 1 177 ? 15.343 14.242 -13.203 1.00 78.06 177 PRO A CA 1
ATOM 1267 C C . PRO A 1 177 ? 16.469 13.204 -13.327 1.00 78.06 177 PRO A C 1
ATOM 1269 O O . PRO A 1 177 ? 17.191 12.934 -12.367 1.00 78.06 177 PRO A O 1
ATOM 1272 N N . GLY A 1 178 ? 16.630 12.647 -14.527 1.00 83.44 178 GLY A N 1
ATOM 1273 C CA . GLY A 1 178 ? 17.606 11.600 -14.835 1.00 83.44 178 GLY A CA 1
ATOM 1274 C C . GLY A 1 178 ? 16.959 10.379 -15.495 1.00 83.44 178 GLY A C 1
ATOM 1275 O O . GLY A 1 178 ? 15.758 10.403 -15.770 1.00 83.44 178 GLY A O 1
ATOM 1276 N N . PRO A 1 179 ? 17.739 9.313 -15.755 1.00 88.62 179 PRO A N 1
ATOM 1277 C CA . PRO A 1 179 ? 17.221 8.106 -16.387 1.00 88.62 179 PRO A CA 1
ATOM 1278 C C . PRO A 1 179 ? 16.093 7.478 -15.565 1.00 88.62 179 PRO A C 1
ATOM 1280 O O . PRO A 1 179 ? 16.213 7.311 -14.346 1.00 88.62 179 PRO A O 1
ATOM 1283 N N . LEU A 1 180 ? 15.011 7.099 -16.245 1.00 90.88 180 LEU A N 1
ATOM 1284 C CA . LEU A 1 180 ? 13.882 6.381 -15.659 1.00 90.88 180 LEU A CA 1
ATOM 1285 C C . LEU A 1 180 ? 13.790 4.982 -16.270 1.00 90.88 180 LEU A C 1
ATOM 1287 O O . LEU A 1 180 ? 13.641 4.825 -17.479 1.00 90.88 180 LEU A O 1
ATOM 1291 N N . THR A 1 181 ? 13.833 3.954 -15.429 1.00 94.56 181 THR A N 1
ATOM 1292 C CA . THR A 1 181 ? 13.534 2.575 -15.827 1.00 94.56 181 THR A CA 1
ATOM 1293 C C . THR A 1 181 ? 12.183 2.166 -15.261 1.00 94.56 181 THR A C 1
ATOM 1295 O O . THR A 1 181 ? 11.991 2.213 -14.048 1.00 94.56 181 THR A O 1
ATOM 1298 N N . VAL A 1 182 ? 11.248 1.755 -16.117 1.00 94.75 182 VAL A N 1
ATOM 1299 C CA . VAL A 1 182 ? 9.928 1.259 -15.700 1.00 94.75 182 VAL A CA 1
ATOM 1300 C C . VAL A 1 182 ? 9.870 -0.248 -15.909 1.00 94.75 182 VAL A C 1
ATOM 1302 O O . VAL A 1 182 ? 10.066 -0.709 -17.024 1.00 94.75 182 VAL A O 1
ATOM 1305 N N . VAL A 1 183 ? 9.601 -1.022 -14.864 1.00 95.00 183 VAL A N 1
ATOM 1306 C CA . VAL A 1 183 ? 9.590 -2.490 -14.890 1.00 95.00 183 VAL A CA 1
ATOM 1307 C C . VAL A 1 183 ? 8.152 -2.999 -14.879 1.00 95.00 183 VAL A C 1
ATOM 1309 O O . VAL A 1 183 ? 7.371 -2.629 -14.004 1.00 95.00 183 VAL A O 1
ATOM 1312 N N . ILE A 1 184 ? 7.814 -3.866 -15.831 1.00 93.25 184 ILE A N 1
ATOM 1313 C CA . ILE A 1 184 ? 6.482 -4.452 -16.036 1.00 93.25 184 ILE A CA 1
ATOM 1314 C C . ILE A 1 184 ? 6.601 -5.979 -16.054 1.00 93.25 184 ILE A C 1
ATOM 1316 O O . ILE A 1 184 ? 7.592 -6.516 -16.542 1.00 93.25 184 ILE A O 1
ATOM 1320 N N . GLY A 1 185 ? 5.577 -6.685 -15.567 1.00 88.88 185 GLY A N 1
ATOM 1321 C CA . GLY A 1 185 ? 5.515 -8.153 -15.637 1.00 88.88 185 GLY A CA 1
ATOM 1322 C C . GLY A 1 185 ? 6.216 -8.865 -14.478 1.00 88.88 185 GLY A C 1
ATOM 1323 O O . GLY A 1 185 ? 6.620 -10.016 -14.608 1.00 88.88 185 GLY A O 1
ATOM 1324 N N . ILE A 1 186 ? 6.377 -8.186 -13.340 1.00 86.31 186 ILE A N 1
ATOM 1325 C CA . ILE A 1 186 ? 6.960 -8.752 -12.122 1.00 86.31 186 ILE A CA 1
ATOM 1326 C C . ILE A 1 186 ? 6.055 -8.499 -10.924 1.00 86.31 186 ILE A C 1
ATOM 1328 O O . ILE A 1 186 ? 5.312 -7.518 -10.881 1.00 86.31 186 ILE A O 1
ATOM 1332 N N . ARG A 1 187 ? 6.149 -9.369 -9.919 1.00 85.25 187 ARG A N 1
ATOM 1333 C CA . ARG A 1 187 ? 5.466 -9.187 -8.642 1.00 85.25 187 ARG A CA 1
ATOM 1334 C C . ARG A 1 187 ? 6.377 -8.547 -7.610 1.00 85.25 187 ARG A C 1
ATOM 1336 O O . ARG A 1 187 ? 7.544 -8.915 -7.489 1.00 85.25 187 ARG A O 1
ATOM 1343 N N . PHE A 1 188 ? 5.794 -7.671 -6.798 1.00 86.56 188 PHE A N 1
ATOM 1344 C CA . PHE A 1 188 ? 6.453 -7.099 -5.630 1.00 86.56 188 PHE A CA 1
ATOM 1345 C C . PHE A 1 188 ? 5.821 -7.615 -4.340 1.00 86.56 188 PHE A C 1
ATOM 1347 O O . PHE A 1 188 ? 4.603 -7.608 -4.183 1.00 86.56 188 PHE A O 1
ATOM 1354 N N . GLY A 1 189 ? 6.652 -8.068 -3.408 1.00 79.50 189 GLY A N 1
ATOM 1355 C CA . GLY A 1 189 ? 6.225 -8.655 -2.144 1.00 79.50 189 GLY A CA 1
ATOM 1356 C C . GLY A 1 189 ? 7.394 -9.300 -1.407 1.00 79.50 189 GLY A C 1
ATOM 1357 O O . GLY A 1 189 ? 8.504 -9.372 -1.918 1.00 79.50 189 GLY A O 1
ATOM 1358 N N . ARG A 1 190 ? 7.183 -9.770 -0.179 1.00 70.94 190 ARG A N 1
ATOM 1359 C CA . ARG A 1 190 ? 8.207 -10.546 0.540 1.00 70.94 190 ARG A CA 1
ATOM 1360 C C . ARG A 1 190 ? 7.904 -12.035 0.396 1.00 70.94 190 ARG A C 1
ATOM 1362 O O . ARG A 1 190 ? 6.758 -12.435 0.571 1.00 70.94 190 ARG A O 1
ATOM 1369 N N . SER A 1 191 ? 8.923 -12.835 0.084 1.00 50.28 191 SER A N 1
ATOM 1370 C CA . SER A 1 191 ? 8.823 -14.293 -0.028 1.00 50.28 191 SER A CA 1
ATOM 1371 C C . SER A 1 191 ? 8.437 -14.934 1.312 1.00 50.28 191 SER A C 1
ATOM 1373 O O . SER A 1 191 ? 9.049 -14.664 2.344 1.00 50.28 191 SER A O 1
ATOM 1375 N N . 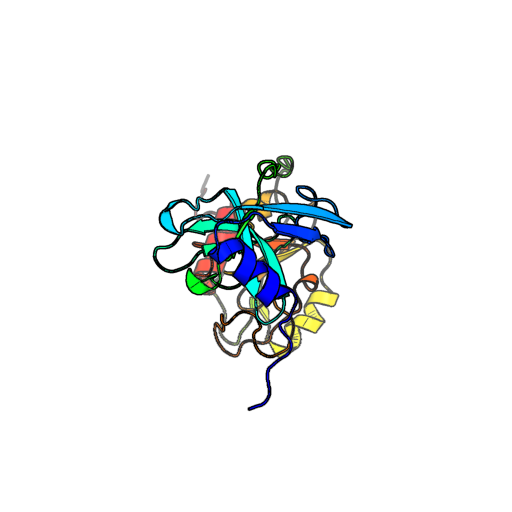GLY A 1 192 ? 7.407 -15.774 1.268 1.00 53.31 192 GLY A N 1
ATOM 1376 C CA . GLY A 1 192 ? 6.695 -16.394 2.387 1.00 53.31 192 GLY A CA 1
ATOM 1377 C C . GLY A 1 192 ? 5.258 -16.653 1.928 1.00 53.31 192 GLY A C 1
ATOM 1378 O O . GLY A 1 192 ? 4.822 -15.992 0.984 1.00 53.31 192 GLY A O 1
ATOM 1379 N N . ALA A 1 193 ? 4.540 -17.619 2.525 1.00 41.81 193 ALA A N 1
ATOM 1380 C CA . ALA A 1 193 ? 3.122 -17.843 2.215 1.00 41.81 193 ALA A CA 1
ATOM 1381 C C . ALA A 1 193 ? 2.437 -16.482 2.147 1.00 41.81 193 ALA A C 1
ATOM 1383 O O . ALA A 1 193 ? 2.599 -15.704 3.091 1.00 41.81 193 ALA A O 1
ATOM 1384 N N . SER A 1 194 ? 1.798 -16.177 1.011 1.00 45.84 194 SER A N 1
ATOM 1385 C CA . SER A 1 194 ? 1.132 -14.902 0.774 1.00 45.84 194 SER A CA 1
ATOM 1386 C C . SER A 1 194 ? 0.351 -14.550 2.033 1.00 45.84 194 SER A C 1
ATOM 1388 O O . SER A 1 194 ? -0.723 -15.091 2.287 1.00 45.84 194 SER A O 1
ATOM 1390 N N . ARG A 1 195 ? 0.898 -13.644 2.858 1.00 44.38 195 ARG A N 1
ATOM 1391 C CA . ARG A 1 195 ? 0.168 -13.109 4.014 1.00 44.38 195 ARG A CA 1
ATOM 1392 C C . ARG A 1 195 ? -1.058 -12.345 3.518 1.00 44.38 195 ARG A C 1
ATOM 1394 O O . ARG A 1 195 ? -1.876 -11.924 4.326 1.00 44.38 195 ARG A O 1
ATOM 1401 N N . THR A 1 196 ? -1.159 -12.167 2.200 1.00 44.12 196 THR A N 1
ATOM 1402 C CA . THR A 1 196 ? -2.067 -11.291 1.515 1.00 44.12 196 THR A CA 1
ATOM 1403 C C . THR A 1 196 ? -3.184 -11.966 0.741 1.00 44.12 196 THR A C 1
ATOM 1405 O O . THR A 1 196 ? -4.050 -11.256 0.248 1.00 44.12 196 THR A O 1
ATOM 1408 N N . GLY A 1 197 ? -3.195 -13.296 0.606 1.00 44.44 197 GLY A N 1
ATOM 1409 C CA . GLY A 1 197 ? -4.219 -14.037 -0.150 1.00 44.44 197 GLY A CA 1
ATOM 1410 C C . GLY A 1 197 ? -4.281 -13.731 -1.659 1.00 44.44 197 GLY A C 1
ATOM 1411 O O . GLY A 1 197 ? -4.772 -14.553 -2.421 1.00 44.44 197 GLY A O 1
ATOM 1412 N N . TYR A 1 198 ? -3.740 -12.595 -2.107 1.00 50.88 198 TYR A N 1
ATOM 1413 C CA . TYR A 1 198 ? -3.579 -12.206 -3.501 1.00 50.88 198 TYR A CA 1
ATOM 1414 C C . TYR A 1 198 ? -2.365 -12.925 -4.101 1.00 50.88 198 TYR A C 1
ATOM 1416 O O . TYR A 1 198 ? -1.217 -12.684 -3.701 1.00 50.88 198 TYR A O 1
ATOM 1424 N N . ASP A 1 199 ? -2.627 -13.834 -5.039 1.00 54.62 199 ASP A N 1
ATOM 1425 C CA . ASP A 1 199 ? -1.630 -14.605 -5.778 1.00 54.62 199 ASP A CA 1
ATOM 1426 C C . ASP A 1 199 ? -1.905 -14.540 -7.292 1.00 54.62 199 ASP A C 1
ATOM 1428 O O . ASP A 1 199 ? -2.588 -15.410 -7.825 1.00 54.62 199 ASP A O 1
ATOM 1432 N N . PRO A 1 200 ? -1.382 -13.530 -8.012 1.00 52.62 200 PRO A N 1
ATOM 1433 C CA . PRO A 1 200 ? -1.544 -13.419 -9.465 1.00 52.62 200 PRO A CA 1
ATOM 1434 C C . PRO A 1 200 ? -0.703 -14.425 -10.279 1.00 52.62 200 PRO A C 1
ATOM 1436 O O . PRO A 1 200 ? -0.445 -14.209 -11.459 1.00 52.62 200 PRO A O 1
ATOM 1439 N N . GLY A 1 201 ? -0.263 -15.539 -9.679 1.00 54.72 201 GLY A N 1
ATOM 1440 C CA . GLY A 1 201 ? 0.438 -16.622 -10.371 1.00 54.72 201 GLY A CA 1
ATOM 1441 C C . GLY A 1 201 ? 1.969 -16.523 -10.331 1.00 54.72 201 GLY A C 1
ATOM 1442 O O . GLY A 1 201 ? 2.540 -15.494 -9.958 1.00 54.72 201 GLY A O 1
ATOM 1443 N N . GLY A 1 202 ? 2.618 -17.641 -10.689 1.00 58.97 202 GLY A N 1
ATOM 1444 C CA . GLY A 1 202 ? 4.025 -18.033 -10.467 1.00 58.97 202 GLY A CA 1
ATOM 1445 C C . GLY A 1 202 ? 5.151 -17.190 -11.085 1.00 58.97 202 GLY A C 1
ATOM 1446 O O . GLY A 1 202 ? 6.196 -17.736 -11.432 1.00 58.97 202 GLY A O 1
ATOM 1447 N N . LEU A 1 203 ? 4.972 -15.877 -11.214 1.00 63.50 203 LEU A N 1
ATOM 1448 C CA . LEU A 1 203 ? 6.059 -14.940 -11.487 1.00 63.50 203 LEU A CA 1
ATOM 1449 C C . LEU A 1 203 ? 7.008 -14.853 -10.278 1.00 63.50 203 LEU A C 1
ATOM 1451 O O . LEU A 1 203 ? 6.546 -14.915 -9.132 1.00 63.50 203 LEU A O 1
ATOM 1455 N N . PRO A 1 204 ? 8.323 -14.660 -10.494 1.00 69.19 204 PRO A N 1
ATOM 1456 C CA . PRO A 1 204 ? 9.238 -14.393 -9.395 1.00 69.19 204 PRO A CA 1
ATOM 1457 C C . PRO A 1 204 ? 8.811 -13.140 -8.623 1.00 69.19 204 PRO A C 1
ATOM 1459 O O . PRO A 1 204 ? 8.256 -12.189 -9.176 1.00 69.19 204 PRO A O 1
ATOM 1462 N N . VAL A 1 205 ? 9.061 -13.154 -7.317 1.00 81.69 205 VAL A N 1
ATOM 1463 C CA . VAL A 1 205 ? 8.692 -12.064 -6.412 1.00 81.69 205 VAL A CA 1
ATOM 1464 C C . VAL A 1 205 ? 9.947 -11.282 -6.051 1.00 81.69 205 VAL A C 1
ATOM 1466 O O . VAL A 1 205 ? 10.895 -11.845 -5.503 1.00 81.69 205 VAL A O 1
ATOM 1469 N N . LEU A 1 206 ? 9.945 -9.982 -6.337 1.00 87.06 206 LEU A N 1
ATOM 1470 C CA . LEU A 1 206 ? 10.955 -9.050 -5.848 1.00 87.06 206 LEU A CA 1
ATOM 1471 C C . LEU A 1 206 ? 10.487 -8.379 -4.556 1.00 87.06 206 LEU A C 1
ATOM 1473 O O . LEU A 1 206 ? 9.301 -8.068 -4.424 1.00 87.06 206 LEU A O 1
ATOM 1477 N N . PRO A 1 207 ? 11.390 -8.091 -3.607 1.00 88.81 207 PRO A N 1
ATOM 1478 C CA . PRO A 1 207 ? 11.015 -7.330 -2.430 1.00 88.81 207 PRO A CA 1
ATOM 1479 C C . PRO A 1 207 ? 10.622 -5.893 -2.835 1.00 88.81 207 PRO A C 1
ATOM 1481 O O . PRO A 1 207 ? 11.135 -5.376 -3.830 1.00 88.81 207 PRO A O 1
ATOM 1484 N N . PRO A 1 208 ? 9.689 -5.228 -2.123 1.00 88.50 208 PRO A N 1
ATOM 1485 C CA . PRO A 1 208 ? 9.219 -3.900 -2.526 1.00 88.50 208 PRO A CA 1
ATOM 1486 C C . PRO A 1 208 ? 10.321 -2.832 -2.613 1.00 88.50 208 PRO A C 1
ATOM 1488 O O . PRO A 1 208 ? 10.179 -1.874 -3.358 1.00 88.50 208 PRO A O 1
ATOM 1491 N N . ASP A 1 209 ? 11.421 -2.984 -1.883 1.00 90.31 209 ASP A N 1
ATOM 1492 C CA . ASP A 1 209 ? 12.588 -2.096 -1.918 1.00 90.31 209 ASP A CA 1
ATOM 1493 C C . ASP A 1 209 ? 13.526 -2.342 -3.115 1.00 90.31 209 ASP A C 1
ATOM 1495 O O . ASP A 1 209 ? 14.481 -1.595 -3.303 1.00 90.31 209 ASP A O 1
ATOM 1499 N N . ALA A 1 210 ? 13.239 -3.329 -3.973 1.00 91.56 210 ALA A N 1
ATOM 1500 C CA . ALA A 1 210 ? 13.972 -3.541 -5.225 1.00 91.56 210 ALA A CA 1
ATOM 1501 C C . ALA A 1 210 ? 13.752 -2.425 -6.266 1.00 91.56 210 ALA A C 1
ATOM 1503 O O . ALA A 1 210 ? 14.461 -2.377 -7.271 1.00 91.56 210 ALA A O 1
ATOM 1504 N N . VAL A 1 211 ? 12.761 -1.553 -6.055 1.00 94.19 211 VAL A N 1
ATOM 1505 C CA . VAL A 1 211 ? 12.471 -0.388 -6.899 1.00 94.19 211 VAL A CA 1
ATOM 1506 C C . VAL A 1 211 ? 12.245 0.846 -6.029 1.00 94.19 211 VAL A C 1
ATOM 1508 O O . VAL A 1 211 ? 11.814 0.747 -4.882 1.00 94.19 211 VAL A O 1
ATOM 1511 N N . HIS A 1 212 ? 12.506 2.027 -6.586 1.00 93.62 212 HIS A N 1
ATOM 1512 C CA . HIS A 1 212 ? 12.360 3.301 -5.878 1.00 93.62 212 HIS A CA 1
ATOM 1513 C C . HIS A 1 212 ? 10.899 3.766 -5.807 1.00 93.62 212 HIS A C 1
ATOM 1515 O O . HIS A 1 212 ? 10.503 4.461 -4.872 1.00 93.62 212 HIS A O 1
ATOM 1521 N N . LEU A 1 213 ? 10.095 3.401 -6.808 1.00 92.31 213 LEU A N 1
ATOM 1522 C CA . LEU A 1 213 ? 8.708 3.827 -6.950 1.00 92.31 213 LEU A CA 1
ATOM 1523 C C . LEU A 1 213 ? 7.826 2.644 -7.357 1.00 92.31 213 LEU A C 1
ATOM 1525 O O . LEU A 1 213 ? 8.185 1.880 -8.243 1.00 92.31 213 LEU A O 1
ATOM 1529 N N . HIS A 1 214 ? 6.644 2.525 -6.757 1.00 94.31 214 HIS A N 1
ATOM 1530 C CA . HIS A 1 214 ? 5.595 1.606 -7.207 1.00 94.31 214 HIS A CA 1
ATOM 1531 C C . HIS A 1 214 ? 4.465 2.418 -7.818 1.00 94.31 214 HIS A C 1
ATOM 1533 O O . HIS A 1 214 ? 4.032 3.400 -7.212 1.00 94.31 214 HIS A O 1
ATOM 1539 N N . VAL A 1 215 ? 3.991 2.015 -8.993 1.00 94.81 215 VAL A N 1
ATOM 1540 C CA . VAL A 1 215 ? 2.866 2.649 -9.690 1.00 94.81 215 VAL A CA 1
ATOM 1541 C C . VAL A 1 215 ? 1.885 1.608 -10.207 1.00 94.81 215 VAL A C 1
ATOM 1543 O O . VAL A 1 215 ? 2.266 0.484 -10.522 1.00 94.81 215 VAL A O 1
ATOM 1546 N N . ARG A 1 216 ? 0.612 1.980 -10.299 1.00 93.69 216 ARG A N 1
ATOM 1547 C CA . ARG A 1 216 ? -0.464 1.113 -10.772 1.00 93.69 216 ARG A CA 1
ATOM 1548 C C . ARG A 1 216 ? -1.035 1.611 -12.087 1.00 93.69 216 ARG A C 1
ATOM 1550 O O . ARG A 1 216 ? -1.390 2.787 -12.199 1.00 93.69 216 ARG A O 1
ATOM 1557 N N . ALA A 1 217 ? -1.168 0.693 -13.037 1.00 89.75 217 ALA A N 1
ATOM 1558 C CA . ALA A 1 217 ? -2.012 0.859 -14.211 1.00 89.75 217 ALA A CA 1
ATOM 1559 C C . ALA A 1 217 ? -3.416 0.328 -13.887 1.00 89.75 217 ALA A C 1
ATOM 1561 O O . ALA A 1 217 ? -3.534 -0.790 -13.397 1.00 89.75 217 ALA A O 1
ATOM 1562 N N . GLY A 1 218 ? -4.457 1.120 -14.143 1.00 87.38 218 GLY A N 1
ATOM 1563 C CA . GLY A 1 218 ? -5.847 0.704 -13.927 1.00 87.38 218 GLY A CA 1
ATOM 1564 C C . GLY A 1 218 ? -6.301 0.659 -12.462 1.00 87.38 218 GLY A C 1
ATOM 1565 O O . GLY A 1 218 ? -5.772 1.362 -11.586 1.00 87.38 218 GLY A O 1
ATOM 1566 N N . ASP A 1 219 ? -7.325 -0.154 -12.215 1.00 88.88 219 ASP A N 1
ATOM 1567 C CA . ASP A 1 219 ? -8.032 -0.232 -10.936 1.00 88.88 219 ASP A CA 1
ATOM 1568 C C . ASP A 1 219 ? -7.223 -0.983 -9.864 1.00 88.88 219 ASP A C 1
ATOM 1570 O O . ASP A 1 219 ? -6.455 -1.897 -10.182 1.00 88.88 219 ASP A O 1
ATOM 1574 N N . PRO A 1 220 ? -7.364 -0.630 -8.570 1.00 88.94 220 PRO A N 1
ATOM 1575 C CA . PRO A 1 220 ? -6.722 -1.350 -7.473 1.00 88.94 220 PRO A CA 1
ATOM 1576 C C . PRO A 1 220 ? -6.885 -2.869 -7.555 1.00 88.94 220 PRO A C 1
ATOM 1578 O O . PRO A 1 220 ? -7.997 -3.377 -7.718 1.00 88.94 220 PRO A O 1
ATOM 1581 N N . LEU A 1 221 ? -5.773 -3.595 -7.403 1.00 86.38 221 LEU A N 1
ATOM 1582 C CA . LEU A 1 221 ? -5.726 -5.064 -7.396 1.00 86.38 221 LEU A CA 1
ATOM 1583 C C . LEU A 1 221 ? -6.260 -5.729 -8.680 1.00 86.38 221 LEU A C 1
ATOM 1585 O O . LEU A 1 221 ? -6.566 -6.918 -8.666 1.00 86.38 221 LEU A O 1
ATOM 1589 N N . SER A 1 222 ? -6.367 -4.974 -9.776 1.00 87.00 222 SER A N 1
ATOM 1590 C CA . SER A 1 222 ? -6.700 -5.500 -11.100 1.00 87.00 222 SER A CA 1
ATOM 1591 C C . SER A 1 222 ? -5.443 -5.498 -11.961 1.00 87.00 222 SER A C 1
ATOM 1593 O O . SER A 1 222 ? -4.864 -4.443 -12.219 1.00 87.00 222 SER A O 1
ATOM 1595 N N . ASP A 1 223 ? -4.988 -6.681 -12.372 1.00 82.12 223 ASP A N 1
ATOM 1596 C CA . ASP A 1 223 ? -3.810 -6.790 -13.226 1.00 82.12 223 ASP A CA 1
ATOM 1597 C C . ASP A 1 223 ? -4.104 -6.290 -14.642 1.00 82.12 223 ASP A C 1
ATOM 1599 O O . ASP A 1 223 ? -5.136 -6.588 -15.244 1.00 82.12 223 ASP A O 1
ATOM 1603 N N . VAL A 1 224 ? -3.142 -5.549 -15.186 1.00 85.19 224 VAL A N 1
ATOM 1604 C CA . VAL A 1 224 ? -3.125 -5.103 -16.577 1.00 85.19 224 VAL A CA 1
ATOM 1605 C C . VAL A 1 224 ? -2.057 -5.907 -17.308 1.00 85.19 224 VAL A C 1
ATOM 1607 O O . VAL A 1 224 ? -0.938 -6.065 -16.810 1.00 85.19 224 VAL A O 1
ATOM 1610 N N . GLY A 1 225 ? -2.395 -6.429 -18.488 1.00 85.62 225 GLY A N 1
ATOM 1611 C CA . GLY A 1 225 ? -1.457 -7.196 -19.303 1.00 85.62 225 GLY A CA 1
ATOM 1612 C C . GLY A 1 225 ? -0.217 -6.372 -19.689 1.00 85.62 225 GLY A C 1
ATOM 1613 O O . GLY A 1 225 ? -0.309 -5.147 -19.793 1.00 85.62 225 GLY A O 1
ATOM 1614 N N . PRO A 1 226 ? 0.946 -7.005 -19.949 1.00 87.31 226 PRO A N 1
ATOM 1615 C CA . PRO A 1 226 ? 2.183 -6.277 -20.231 1.00 87.31 226 PRO A CA 1
ATOM 1616 C C . PRO A 1 226 ? 2.078 -5.265 -21.379 1.00 87.31 226 PRO A C 1
ATOM 1618 O O . PRO A 1 226 ? 2.581 -4.155 -21.243 1.00 87.31 226 PRO A O 1
ATOM 1621 N N . ASP A 1 227 ? 1.389 -5.607 -22.473 1.00 87.44 227 ASP A N 1
ATOM 1622 C CA . ASP A 1 227 ? 1.236 -4.715 -23.634 1.00 87.44 227 AS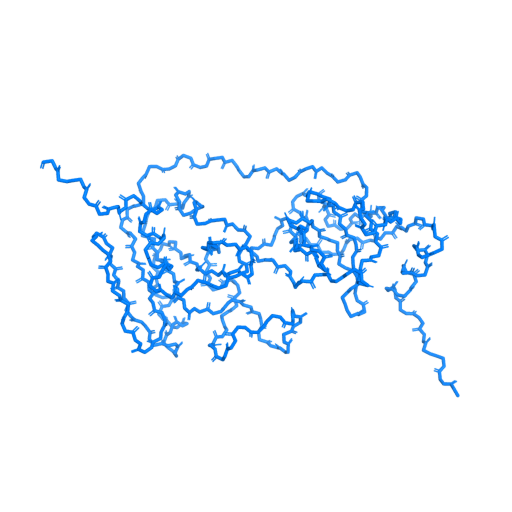P A CA 1
ATOM 1623 C C . ASP A 1 227 ? 0.402 -3.465 -23.294 1.00 87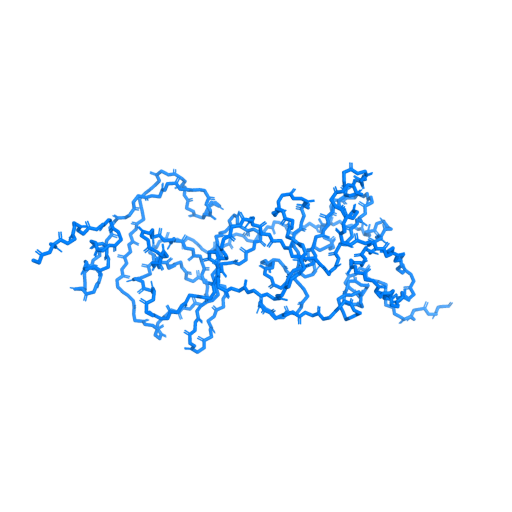.44 227 ASP A C 1
ATOM 1625 O O . ASP A 1 227 ? 0.754 -2.346 -23.672 1.00 87.44 227 ASP A O 1
ATOM 1629 N N . ASP A 1 228 ? -0.674 -3.635 -22.524 1.00 89.56 228 ASP A N 1
ATOM 1630 C CA . ASP A 1 228 ? -1.527 -2.528 -22.087 1.00 89.56 228 ASP A CA 1
ATOM 1631 C C . ASP A 1 228 ? -0.821 -1.650 -21.050 1.00 89.56 228 ASP A C 1
ATOM 1633 O O . ASP A 1 228 ? -0.920 -0.424 -21.098 1.00 89.56 228 ASP A O 1
ATOM 1637 N N . ALA A 1 229 ? -0.036 -2.258 -20.157 1.00 91.06 229 ALA A N 1
ATOM 1638 C CA . ALA A 1 229 ? 0.792 -1.532 -19.204 1.00 91.06 229 ALA A CA 1
ATOM 1639 C C . ALA A 1 229 ? 1.879 -0.705 -19.915 1.00 91.06 229 ALA A C 1
ATOM 1641 O O . ALA A 1 229 ? 2.103 0.448 -19.544 1.00 91.06 229 ALA A O 1
ATOM 1642 N N . VAL A 1 230 ? 2.518 -1.248 -20.960 1.00 90.62 230 VAL A N 1
ATOM 1643 C CA . VAL A 1 230 ? 3.489 -0.514 -21.793 1.00 90.62 230 VAL A CA 1
ATOM 1644 C C . VAL A 1 230 ? 2.827 0.705 -22.440 1.00 90.62 230 VAL A C 1
ATOM 1646 O O . VAL A 1 230 ? 3.375 1.807 -22.361 1.00 90.62 230 VAL A O 1
ATOM 1649 N N . ARG A 1 231 ? 1.639 0.533 -23.035 1.00 89.19 231 ARG A N 1
ATOM 1650 C CA . ARG A 1 231 ? 0.886 1.632 -23.657 1.00 89.19 231 ARG A CA 1
ATOM 1651 C C . ARG A 1 231 ? 0.517 2.714 -22.642 1.00 89.19 231 ARG A C 1
ATOM 1653 O O . ARG A 1 231 ? 0.799 3.887 -22.870 1.00 89.19 231 ARG A O 1
ATOM 1660 N N . ALA A 1 232 ? -0.015 2.319 -21.488 1.00 90.56 232 ALA A N 1
ATOM 1661 C CA . ALA A 1 232 ? -0.408 3.250 -20.434 1.00 90.56 232 ALA A CA 1
ATOM 1662 C C . ALA A 1 232 ? 0.787 4.046 -19.872 1.00 90.56 232 ALA A C 1
ATOM 1664 O O . ALA A 1 232 ? 0.661 5.234 -19.560 1.00 90.56 232 ALA A O 1
ATOM 1665 N N . VAL A 1 233 ? 1.969 3.424 -19.767 1.00 90.44 233 VAL A N 1
ATOM 1666 C CA . VAL A 1 233 ? 3.215 4.117 -19.396 1.00 90.44 233 VAL A CA 1
ATOM 1667 C C . VAL A 1 233 ? 3.619 5.130 -20.470 1.00 90.44 233 VAL A C 1
ATOM 1669 O O . VAL A 1 233 ? 3.946 6.266 -20.124 1.00 90.44 233 VAL A O 1
ATOM 1672 N N . ALA A 1 234 ? 3.563 4.758 -21.753 1.00 86.75 234 ALA A N 1
ATOM 1673 C CA . ALA A 1 234 ? 3.892 5.645 -22.872 1.00 86.75 234 ALA A CA 1
ATOM 1674 C C . ALA A 1 234 ? 3.019 6.913 -22.872 1.00 86.75 234 ALA A C 1
ATOM 1676 O O . ALA A 1 234 ? 3.536 8.032 -22.839 1.00 86.75 234 ALA A O 1
ATOM 1677 N N . GLU A 1 235 ? 1.699 6.736 -22.789 1.00 86.94 235 GLU A N 1
ATOM 1678 C CA . GLU A 1 235 ? 0.716 7.824 -22.705 1.00 86.94 235 GLU A CA 1
ATOM 1679 C C . GLU A 1 235 ? 0.963 8.717 -21.478 1.00 86.94 235 GLU A C 1
ATOM 1681 O O . GLU A 1 235 ? 0.960 9.952 -21.552 1.00 86.94 235 GLU A O 1
ATOM 1686 N N . THR A 1 236 ? 1.259 8.098 -20.332 1.00 87.62 236 THR A N 1
ATOM 1687 C CA . THR A 1 236 ? 1.562 8.814 -19.087 1.00 87.62 236 THR A CA 1
ATOM 1688 C C . THR A 1 236 ? 2.847 9.634 -19.170 1.00 87.62 236 THR A C 1
ATOM 1690 O O . THR A 1 236 ? 2.976 10.638 -18.477 1.00 87.62 236 THR A O 1
ATOM 1693 N N . LEU A 1 237 ? 3.803 9.264 -20.012 1.00 83.19 237 LEU A N 1
ATOM 1694 C CA . LEU A 1 237 ? 5.040 10.025 -20.190 1.00 83.19 237 LEU A CA 1
ATOM 1695 C C . LEU A 1 237 ? 4.962 11.037 -21.343 1.00 83.19 237 LEU A C 1
ATOM 1697 O O . LEU A 1 237 ? 5.900 11.800 -21.547 1.00 83.19 237 LEU A O 1
ATOM 1701 N N . GLY A 1 238 ? 3.819 11.123 -22.033 1.00 74.06 238 GLY A N 1
ATOM 1702 C CA . GLY A 1 238 ? 3.625 12.032 -23.166 1.00 74.06 238 GLY A CA 1
ATOM 1703 C C . GLY A 1 238 ? 4.172 11.491 -24.489 1.00 74.06 238 GLY A C 1
ATOM 1704 O O . GLY A 1 238 ? 4.318 12.251 -25.443 1.00 74.06 238 GLY A O 1
ATOM 1705 N N . HIS A 1 239 ? 4.455 10.190 -24.561 1.00 61.38 239 HIS A N 1
ATOM 1706 C CA . HIS A 1 239 ? 4.757 9.477 -25.799 1.00 61.38 239 HIS A CA 1
ATOM 1707 C C . HIS A 1 239 ? 3.450 8.949 -26.401 1.00 61.38 239 HIS A C 1
ATOM 1709 O O . HIS A 1 239 ? 3.181 7.751 -26.408 1.00 61.38 239 HIS A O 1
ATOM 1715 N N . SER A 1 240 ? 2.590 9.868 -26.834 1.00 43.06 240 SER A N 1
ATOM 1716 C CA . SER A 1 240 ? 1.362 9.540 -27.560 1.00 43.06 240 SER A CA 1
ATOM 1717 C C . SER A 1 240 ? 1.689 9.261 -29.030 1.00 43.06 240 SER A C 1
ATOM 1719 O O . SER A 1 240 ? 2.557 9.924 -29.605 1.00 43.06 240 SER A O 1
ATOM 1721 N N . GLU A 1 241 ? 0.975 8.332 -29.671 1.00 40.12 241 GLU A N 1
ATOM 1722 C CA . GLU A 1 241 ? 0.995 8.228 -31.132 1.00 40.12 241 GLU A CA 1
ATOM 1723 C C . GLU A 1 241 ? 0.575 9.575 -31.752 1.00 40.12 241 GLU A C 1
ATOM 1725 O O . GLU A 1 241 ? -0.514 10.078 -31.492 1.00 40.12 241 GLU A O 1
ATOM 1730 N N . GLY A 1 242 ? 1.452 10.167 -32.567 1.00 38.34 242 GLY A N 1
ATOM 1731 C CA . GLY A 1 242 ? 1.109 11.267 -33.469 1.00 38.34 242 GLY A CA 1
ATOM 1732 C C . GLY A 1 242 ? 1.010 12.662 -32.842 1.00 38.34 242 GLY A C 1
ATOM 1733 O O . GLY A 1 242 ? -0.067 13.184 -32.580 1.00 38.34 242 GLY A O 1
ATOM 1734 N N . THR A 1 243 ? 2.132 13.377 -32.796 1.00 31.11 243 THR A N 1
ATOM 1735 C CA . THR A 1 243 ? 2.123 14.774 -33.254 1.00 31.11 243 THR A CA 1
ATOM 1736 C C . THR A 1 243 ? 3.074 14.858 -34.435 1.00 31.11 243 THR A C 1
ATOM 1738 O O . THR A 1 243 ? 4.261 15.132 -34.289 1.00 31.11 243 THR A O 1
ATOM 1741 N N . VAL A 1 244 ? 2.535 14.554 -35.615 1.00 35.16 244 VAL A N 1
ATOM 1742 C CA . VAL A 1 244 ? 3.107 15.044 -36.868 1.00 35.16 244 VAL A CA 1
ATOM 1743 C C . VAL A 1 244 ? 2.874 16.555 -36.853 1.00 35.16 244 VAL A C 1
ATOM 1745 O O . VAL A 1 244 ? 1.727 17.002 -36.860 1.00 35.16 244 VAL A O 1
ATOM 1748 N N . ARG A 1 245 ? 3.952 17.328 -36.742 1.00 33.19 245 ARG A N 1
ATOM 1749 C CA . ARG A 1 245 ? 3.993 18.714 -37.211 1.00 33.19 245 ARG A CA 1
ATOM 1750 C C . ARG A 1 245 ? 4.795 18.749 -38.496 1.00 33.19 245 ARG A C 1
ATOM 1752 O O . ARG A 1 245 ? 5.794 18.000 -38.558 1.00 33.19 245 ARG A O 1
#

Radius of gyration: 20.54 Å; chains: 1; bounding box: 45×49×64 Å

Secondary structure (DSSP, 8-state):
---PPPPHHHHHHHHHHTT--EEEE---STTTTTS-TT-EEEEE---GGG--TT-EEEEEETTEEEEEEEEEE-SSEEEEE-TT-SBPPPPEEGGGEEEEEPSPPPP-PPP---------EEEEEESSSPPPPPTT-EEEEE-TTTHHHHHTT--SEEEEE-TTBSSBGGGGGGSPSS-EEEEES-EES-SSS-TTS----S--EE-GGGSSEEEB-SSTT----HHHHHHHHHHHHT--S----

Organism: NCBI:txid547162

InterPro domains:
  IPR001733 Peptidase S26B [TIGR02228] (18-107)
  IPR015927 Peptidase S24/S26A/S26B/S26C [PF00717] (21-85)
  IPR036286 LexA/Signal peptidase-like superfamily [SSF51306] (17-104)